Protein 1MVH (pdb70)

CATH classification: 2.170.270.10

Sequence (269 aa):
KLDSYTHLSFYEKRELFRKKLREIEGPEVTLVNEVDDEPCPSLDFQFISQYRLTQGVIPPDPNFQSGCNCSSLGGCDLNNPSRCECLDDLDEPTHFAYDAQGRVRADTGAVIYECNSFCSCSMECPNRVVQRGRTLPLEIFKTKEKGWGVRSLRFAPAGTFITCYLGEVITSAEAAKRDKNYDDDGITYLFDLDMFDDASEYTVDAQNYGDVSRFFNHSCSPNIAIYSAVRNHGFRTIYDLAFFAIKDIQPLEELTFDYAGAKDFSPVQ

InterPro domains:
  IPR000953 Chromo/chromo shadow domain [PS50013] (8-69)
  IPR000953 Chromo/chromo shadow domain [SM00298] (7-62)
  IPR001214 SET domain [PF00856] (339-451)
  IPR001214 SET domain [PS50280] (328-452)
  IPR001214 SET domain [SM00317] (328-458)
  IPR003616 Post-SET domain [PS50868] (473-489)
  IPR003616 Post-SET domain [SM00508] (473-489)
  IPR007728 Pre-SET domain [PF05033] (216-320)
  IPR007728 Pre-SET domain [PS50867] (258-325)
  IPR007728 Pre-SET domain [SM00468] (209-312)
  IPR011381 Histone-lysine N-methyltransferase SUV39H1/2-like [PIRSF009343] (4-489)
  IPR016197 Chromo-like domain superfamily [SSF54160] (3-63)
  IPR023779 Chromo domain, conserved site [PS00598] (27-47)
  IPR023780 Chromo domain [PF00385] (8-60)
  IPR046341 SET domain superfamily [G3DSA:2.170.270.10] (192-461)
  IPR046341 SET domain superfamily [SSF82199] (198-453)
  IPR050973 Histone-lysine N-methyltransferase, H3 Lys-9 specific [PTHR46223] (4-489)

Secondary structure (DSSP, 8-state):
---HHHHHHHHHHHHHHHHHHHTSSSS-EEEE-SS-----S---SEE-SS-EE-TT--PPPGGG--------SSSS-TT-TTT-SSSTT--SS---SB-TTSSB-TT--SEEE---TTS-S-TT-TT-TGGG---S-EEEEE-SSSSEEEEESS-B-TT-EEEE---EEEEHHHHHHHHTT--S-S---EEEE-SS-SSS-EEEE-SSEE-GGGGPEE-SS-SEEEEEEES-TT-TTS-EEEEEESS-B-TTPBPEE---TTSSSS---

Organism: Schizosaccharomyces pombe (strain 972 / ATCC 24843) (NCBI:txid284812)

Solvent-accessible surface area: 14382 Å² total; per-residue (Å²): 262,85,88,98,169,37,110,100,45,63,134,100,80,55,66,103,0,75,102,28,7,163,116,29,160,51,37,119,8,36,3,38,20,138,62,57,92,65,11,3,11,71,46,125,6,99,39,39,95,144,35,112,79,31,174,65,12,132,66,22,67,74,106,128,40,50,14,0,106,23,22,87,169,39,6,2,61,35,127,31,32,108,137,4,74,0,18,111,49,106,112,121,108,47,37,0,8,0,43,83,115,21,96,11,63,112,81,14,36,13,39,0,33,2,0,3,103,102,15,66,14,63,93,117,0,41,1,13,14,10,54,101,25,28,85,11,16,0,13,0,22,29,15,181,176,116,36,24,0,0,30,0,55,140,94,0,36,43,7,23,12,0,3,18,9,18,0,11,0,0,28,47,68,51,10,44,128,45,77,164,101,46,119,153,57,83,92,65,42,54,18,76,4,64,35,54,84,106,72,30,30,15,1,0,1,0,58,64,57,0,16,0,1,18,13,13,13,113,24,119,74,16,7,1,14,7,23,2,1,4,107,14,8,57,95,73,26,24,7,18,2,0,0,0,1,77,97,70,0,91,67,108,55,52,0,15,25,49,87,39,11,48,183,67,46,98,49,167,198

B-factor: mean 53.59, std 25.97, range [13.14, 101.61]

GO terms:
  GO:0016279 protein-lysine N-methyltransferase activity (F, EXP)
  GO:0005634 nucleus (C, EXP)
  GO:0005694 chromosome (C, EXP)
  GO:0140720 subtelomeric heterochromatin (C, IDA)
  GO:0031934 mating-type region heterochromatin (C, IDA)
  GO:0016279 protein-lysine N-methyltransferase activity (F, IDA)
  GO:0005721 pericentric heterochromatin (C, IDA)
  GO:0003690 double-stranded DNA binding (F, IDA)
  GO:0003697 single-stranded DNA binding (F, IDA)
  GO:0003727 single-stranded RNA binding (F, IDA)
  GO:0043494 CLRC complex (C, IDA)
  GO:0046974 histone H3K9 methyltransferase activity (F, IDA)
  GO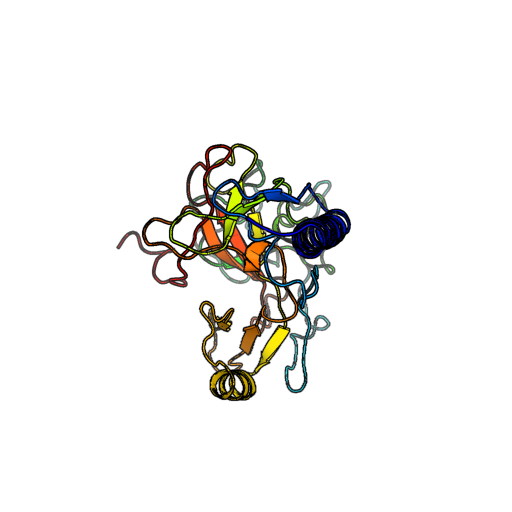:0062072 histone H3K9me2/3 reader activity (F, EXP)
  GO:0043130 ubiquitin binding (F, EXP)
  GO:0140727 siRNA-mediated pericentric heterochromatin formation (P, EXP)
  GO:0140006 histone H3 reader activity (F, EXP)
  GO:0046974 histone H3K9 methyltransferase activity (F, EXP)
  GO:0005634 nucleus (C, HDA)
  GO:0030466 silent mating-type cassette heterochromatin formation (P, IMP)
  GO:0031508 pericentric heterochromatin formation (P, IMP)

Foldseek 3Di:
DDDPVRLVVLVVVLVVVLVLQVPDPAAGEAEEEPADSRSHDDPQAHEDQAAAEDDPADDDDCVPADAFACADDAANDFVCLPRGPLNVLDDDVGTAQDDPVLFGDLVHALEHRAGDPRYDHDCRHSRNSQVVFAHWHKYWYQDHPDGIFIATQAKAAARAWHHWWHAYKDALVVVVVVVVVDDPDPDFQKAWLPLDPCPRRIIGGRPHYTHPCSRHAADDDFQWEWRFYAHRSPDSSDTIGIITGRHIGHRRRTGHHDYPHSNVTPDPD

Nearest PDB structures (foldseek):
  1mvx-assembly1_A  TM=1.003E+00  e=1.889E-59  Schizosaccharomyces pombe
  6bp4-assembly1_B  TM=9.592E-01  e=5.828E-48  Schizosaccharomyces pombe 972h-
  6z2a-assembly2_B  TM=9.501E-01  e=4.921E-47  Schizosaccharomyces pombe 972h-
  6z2a-assembly1_A  TM=9.320E-01  e=7.094E-47  Schizosaccharomyces pombe 972h-
  3bo5-assembly1_A  TM=8.641E-01  e=2.729E-19  Homo sapiens

Radius of gyration: 19.72 Å; Cα contacts (8 Å, |Δi|>4): 537; chains: 1; bounding box: 42×54×49 Å

Structure (mmCIF, N/CA/C/O backbone):
data_1MVH
#
_entry.id   1MVH
#
_cell.length_a   75.070
_cell.length_b   75.070
_cell.length_c   190.590
_cell.angle_alpha   90.00
_cell.angle_beta   90.00
_cell.angle_gamma   120.00
#
_symmetry.space_group_name_H-M   'P 61 2 2'
#
loop_
_entity.id
_entity.type
_entity.pdbx_description
1 polymer 'Cryptic loci regulator 4'
2 non-polymer 'SULFATE ION'
3 non-polymer 'ZINC ION'
4 non-polymer 'NICKEL (II) ION'
5 water water
#
loop_
_atom_site.group_PDB
_atom_site.id
_atom_site.type_symbol
_atom_site.label_atom_id
_atom_site.label_alt_id
_atom_site.label_comp_id
_atom_site.label_asym_id
_atom_site.label_entity_id
_atom_site.label_seq_id
_atom_site.pdbx_PDB_ins_code
_atom_site.Cartn_x
_atom_site.Cartn_y
_atom_site.Cartn_z
_atom_site.occupancy
_atom_site.B_iso_or_equiv
_atom_site.auth_seq_id
_atom_site.auth_comp_id
_atom_site.auth_asym_id
_atom_site.auth_atom_id
_atom_site.pdbx_PDB_model_num
ATOM 1 N N . LYS A 1 2 ? 54.382 67.964 -12.039 1.00 65.17 193 LYS A N 1
ATOM 2 C CA . LYS A 1 2 ? 54.586 68.058 -13.516 1.00 66.55 193 LYS A CA 1
ATOM 3 C C . LYS A 1 2 ? 53.264 67.832 -14.237 1.00 64.41 193 LYS A C 1
ATOM 4 O O . LYS A 1 2 ? 53.216 67.754 -15.466 1.00 64.16 193 LYS A O 1
ATOM 10 N N . LEU A 1 3 ? 52.195 67.721 -13.454 1.00 60.42 194 LEU A N 1
ATOM 11 C CA . LEU A 1 3 ? 50.855 67.516 -13.990 1.00 52.96 194 LEU A CA 1
ATOM 12 C C . LEU A 1 3 ? 50.332 68.871 -14.432 1.00 49.23 194 LEU A C 1
ATOM 13 O O . LEU A 1 3 ? 50.543 69.869 -13.743 1.00 51.41 194 LEU A O 1
ATOM 18 N N . ASP A 1 4 ? 49.662 68.912 -15.580 1.00 44.36 195 ASP A N 1
ATOM 19 C CA . ASP A 1 4 ? 49.120 70.166 -16.073 1.00 38.59 195 ASP A CA 1
ATOM 20 C C . ASP A 1 4 ? 47.792 70.434 -15.373 1.00 38.11 195 ASP A C 1
ATOM 21 O O . ASP A 1 4 ? 47.234 69.543 -14.735 1.00 34.48 195 ASP A O 1
ATOM 26 N N . SER A 1 5 ? 47.285 71.657 -15.494 1.00 32.87 196 SER A N 1
ATOM 27 C CA . SER A 1 5 ? 46.045 72.028 -14.833 1.00 31.11 196 SER A CA 1
ATOM 28 C C . SER A 1 5 ? 44.893 71.037 -14.990 1.00 27.17 196 SER A C 1
ATOM 29 O O . SER A 1 5 ? 44.244 70.696 -14.013 1.00 27.51 196 SER A O 1
ATOM 32 N N . TYR A 1 6 ? 44.643 70.578 -16.209 1.00 25.07 197 TYR A N 1
ATOM 33 C CA . TYR A 1 6 ? 43.551 69.644 -16.467 1.00 25.38 197 TYR A CA 1
ATOM 34 C C . TYR A 1 6 ? 43.707 68.319 -15.706 1.00 27.03 197 TYR A C 1
ATOM 35 O O . TYR A 1 6 ? 42.781 67.836 -15.068 1.00 21.80 197 TYR A O 1
ATOM 44 N N . THR A 1 7 ? 44.894 67.736 -15.784 1.00 31.05 198 THR A N 1
ATOM 45 C CA . THR A 1 7 ? 45.169 66.479 -15.121 1.00 32.66 198 THR A CA 1
ATOM 46 C C . THR A 1 7 ? 45.068 66.636 -13.609 1.00 29.68 198 THR A C 1
ATOM 47 O O . THR A 1 7 ? 44.458 65.814 -12.931 1.00 34.65 198 THR A O 1
ATOM 51 N N . HIS A 1 8 ? 45.642 67.710 -13.087 1.00 28.87 199 HIS A N 1
ATOM 52 C CA . HIS A 1 8 ? 45.599 67.964 -11.655 1.00 25.33 199 HIS A CA 1
ATOM 53 C C . HIS A 1 8 ? 44.164 68.033 -11.160 1.00 24.84 199 HIS A C 1
ATOM 54 O O . HIS A 1 8 ? 43.831 67.481 -10.114 1.00 22.86 199 HIS A O 1
ATOM 61 N N . LEU A 1 9 ? 43.312 68.717 -11.912 1.00 22.14 200 LEU A N 1
ATOM 62 C CA . LEU A 1 9 ? 41.921 68.848 -11.525 1.00 23.44 200 LEU A CA 1
ATOM 63 C C . LEU A 1 9 ? 41.186 67.509 -11.684 1.00 21.89 200 LEU A C 1
ATOM 64 O O . LEU A 1 9 ? 40.368 67.129 -10.849 1.00 28.41 200 LEU A O 1
ATOM 69 N N . SER A 1 10 ? 41.504 66.784 -12.746 1.00 26.17 201 SER A N 1
ATOM 70 C CA . SER A 1 10 ? 40.905 65.479 -13.002 1.00 25.38 201 SER A CA 1
ATOM 71 C C . SER A 1 10 ? 41.221 64.504 -11.855 1.00 26.67 201 SER A C 1
ATOM 72 O O . SER A 1 10 ? 40.349 63.774 -11.390 1.00 24.59 201 SER A O 1
ATOM 75 N N . PHE A 1 11 ? 42.471 64.487 -11.405 1.00 23.20 202 PHE A N 1
ATOM 76 C CA . PHE A 1 11 ? 42.863 63.602 -10.313 1.00 22.18 202 PHE A CA 1
ATOM 77 C C . PHE A 1 11 ? 42.142 64.021 -9.047 1.00 25.55 202 PHE A C 1
ATOM 78 O O . PHE A 1 11 ? 41.691 63.189 -8.257 1.00 23.47 202 PHE A O 1
ATOM 86 N N . TYR A 1 12 ? 42.027 65.328 -8.858 1.00 22.24 203 TYR A N 1
ATOM 87 C CA . TYR A 1 12 ? 41.364 65.843 -7.679 1.00 23.9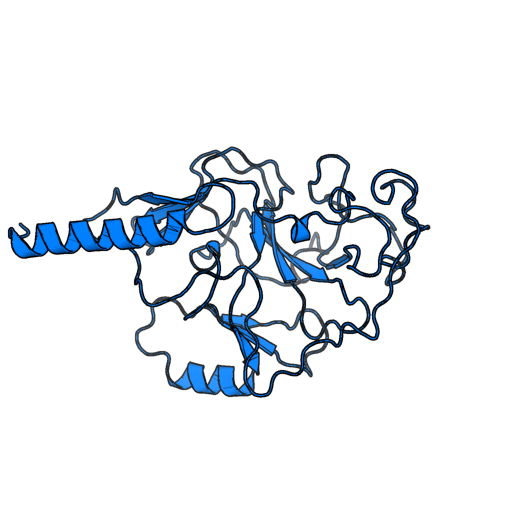7 203 TYR A CA 1
ATOM 88 C C . TYR A 1 12 ? 39.918 65.359 -7.622 1.00 22.17 203 TYR A C 1
ATOM 89 O O . TYR A 1 12 ? 39.465 64.850 -6.599 1.00 24.27 203 TYR A O 1
ATOM 98 N N . GLU A 1 13 ? 39.197 65.524 -8.725 1.00 21.50 204 GLU A N 1
ATOM 99 C CA . GLU A 1 13 ? 37.801 65.124 -8.779 1.00 24.17 204 GLU A CA 1
ATOM 100 C C . GLU A 1 13 ? 37.631 63.613 -8.643 1.00 20.37 204 GLU A C 1
ATOM 101 O O . GLU A 1 13 ? 36.647 63.143 -8.084 1.00 21.68 204 GLU A O 1
ATOM 107 N N . LYS A 1 14 ? 38.599 62.854 -9.137 1.00 19.36 205 LYS A N 1
ATOM 108 C CA . LYS A 1 14 ? 38.498 61.414 -9.052 1.00 22.84 205 LYS A CA 1
ATOM 109 C C . LYS A 1 14 ? 38.645 60.958 -7.607 1.00 24.86 205 LYS A C 1
ATOM 110 O O . LYS A 1 14 ? 37.901 60.091 -7.144 1.00 21.94 205 LYS A O 1
ATOM 116 N N . ARG A 1 15 ? 39.604 61.542 -6.893 1.00 18.26 206 ARG A N 1
ATOM 117 C CA . ARG A 1 15 ? 39.812 61.163 -5.512 1.00 21.19 206 ARG A CA 1
ATOM 118 C C . ARG A 1 15 ? 38.616 61.592 -4.658 1.00 22.13 206 ARG A C 1
ATOM 119 O O . ARG A 1 15 ? 38.295 60.955 -3.660 1.00 25.31 206 ARG A O 1
ATOM 127 N N . GLU A 1 16 ? 37.947 62.667 -5.047 1.00 23.56 207 GLU A N 1
ATOM 128 C CA . GLU A 1 16 ? 36.794 63.098 -4.283 1.00 25.60 207 GLU A CA 1
ATOM 129 C C . GLU A 1 16 ? 35.586 62.210 -4.555 1.00 27.74 207 GLU A C 1
ATOM 130 O O . GLU A 1 16 ? 34.747 62.024 -3.676 1.00 30.99 207 GLU A O 1
ATOM 136 N N . LEU A 1 17 ? 35.486 61.665 -5.767 1.00 24.27 208 LEU A N 1
ATOM 137 C CA . LEU A 1 17 ? 34.370 60.784 -6.073 1.00 22.67 208 LEU A CA 1
ATOM 138 C C . LEU A 1 17 ? 34.512 59.511 -5.245 1.00 23.92 208 LEU A C 1
ATOM 139 O O . LEU A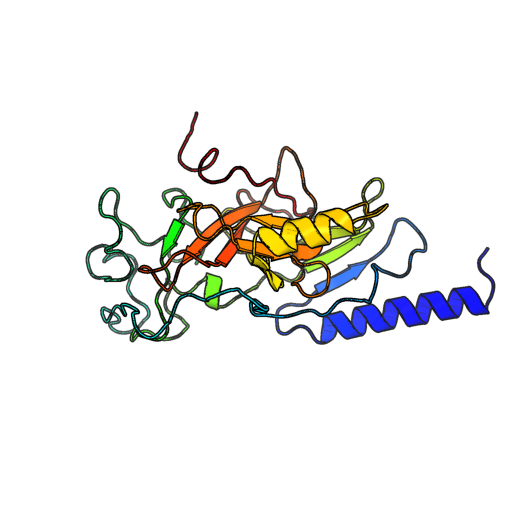 1 17 ? 33.524 58.945 -4.767 1.00 23.02 208 LEU A O 1
ATOM 144 N N . PHE A 1 18 ? 35.755 59.074 -5.075 1.00 17.51 209 PHE A N 1
ATOM 145 C CA . PHE A 1 18 ? 36.037 57.869 -4.322 1.00 20.63 209 PHE A CA 1
ATOM 146 C C . PHE A 1 18 ? 35.721 58.076 -2.845 1.00 20.06 209 PHE A C 1
ATOM 147 O O . PHE A 1 18 ? 35.159 57.194 -2.197 1.00 24.95 209 PHE A O 1
ATOM 155 N N . ARG A 1 19 ? 36.071 59.234 -2.306 1.00 24.35 210 ARG A N 1
ATOM 156 C CA . ARG A 1 19 ? 35.768 59.511 -0.907 1.00 21.70 210 ARG A CA 1
ATOM 157 C C . ARG A 1 19 ? 34.261 59.632 -0.701 1.00 27.18 210 ARG A C 1
ATOM 158 O O . ARG A 1 19 ? 33.757 59.368 0.390 1.00 26.05 210 ARG A O 1
ATOM 166 N N . LYS A 1 20 ? 33.542 60.041 -1.745 1.00 26.75 211 LYS A N 1
ATOM 167 C CA . LYS A 1 20 ? 32.091 60.144 -1.661 1.00 28.04 211 LYS A CA 1
ATOM 168 C C . LYS A 1 20 ? 31.550 58.712 -1.573 1.00 29.25 211 LYS A C 1
ATOM 169 O O . LYS A 1 20 ? 30.640 58.416 -0.805 1.00 32.92 211 LYS A O 1
ATOM 175 N N . LYS A 1 21 ? 32.131 57.833 -2.379 1.00 22.83 212 LYS A N 1
ATOM 176 C CA . LYS A 1 21 ? 31.760 56.432 -2.427 1.00 22.54 212 LYS A CA 1
ATOM 177 C C . LYS A 1 21 ? 31.973 55.801 -1.043 1.00 22.51 212 LYS A C 1
ATOM 178 O O . LYS A 1 21 ? 31.201 54.941 -0.612 1.00 24.36 212 LYS A O 1
ATOM 184 N N . LEU A 1 22 ? 33.003 56.257 -0.336 1.00 23.04 213 LEU A N 1
ATOM 185 C CA . LEU A 1 22 ? 33.310 55.739 0.991 1.00 25.86 213 LEU A CA 1
ATOM 186 C C . LEU A 1 22 ? 32.391 56.296 2.061 1.00 29.88 213 LEU A C 1
ATOM 187 O O . LEU A 1 22 ? 32.045 55.592 3.013 1.00 34.92 213 LEU A O 1
ATOM 192 N N . ARG A 1 23 ? 32.009 57.562 1.922 1.00 27.10 214 ARG A N 1
ATOM 193 C CA . ARG A 1 23 ? 31.112 58.187 2.892 1.00 31.84 214 ARG A CA 1
ATOM 194 C C . ARG A 1 23 ? 29.735 57.527 2.874 1.00 32.39 214 ARG A C 1
ATOM 195 O O . ARG A 1 23 ? 28.992 57.604 3.849 1.00 34.32 214 ARG A O 1
ATOM 203 N N . GLU A 1 24 ? 29.407 56.880 1.758 1.00 34.66 215 GLU A N 1
ATOM 204 C CA . GLU A 1 24 ? 28.112 56.222 1.591 1.00 43.71 215 GLU A CA 1
ATOM 205 C C . GLU A 1 24 ? 28.067 54.816 2.193 1.00 42.50 215 GLU A C 1
ATOM 206 O O . GLU A 1 24 ? 27.016 54.176 2.210 1.00 48.29 215 GLU A O 1
ATOM 212 N N . ILE A 1 25 ? 29.204 54.329 2.676 1.00 41.10 216 ILE A N 1
ATOM 213 C CA . ILE A 1 25 ? 29.243 53.009 3.284 1.00 37.58 216 ILE A CA 1
ATOM 214 C C . ILE A 1 25 ? 28.630 53.110 4.670 1.00 41.61 216 ILE A C 1
ATOM 215 O O . ILE A 1 25 ? 29.007 53.974 5.459 1.00 44.48 216 ILE A O 1
ATOM 220 N N . GLU A 1 26 ? 27.682 52.229 4.964 1.00 45.03 217 GLU A N 1
ATOM 221 C CA . GLU A 1 26 ? 27.021 52.224 6.265 1.00 50.89 217 GLU A CA 1
ATOM 222 C C . GLU A 1 26 ? 27.933 51.602 7.315 1.00 50.93 217 GLU A C 1
ATOM 223 O O . GLU A 1 26 ? 28.195 50.404 7.276 1.00 55.94 217 GLU A O 1
ATOM 229 N N . GLY A 1 27 ? 28.423 52.409 8.248 1.00 47.82 218 GLY A N 1
ATOM 230 C CA . GLY A 1 27 ? 29.284 51.865 9.282 1.00 45.80 218 GLY A CA 1
ATOM 231 C C . GLY A 1 27 ? 30.389 52.810 9.698 1.00 44.88 218 GLY A C 1
ATOM 232 O O . GLY A 1 27 ? 30.394 53.971 9.289 1.00 43.39 218 GLY A O 1
ATOM 233 N N . PRO A 1 28 ? 31.344 52.344 10.520 1.00 40.29 219 PRO A N 1
ATOM 234 C CA . PRO A 1 28 ? 32.432 53.225 10.944 1.00 36.20 219 PRO A CA 1
ATOM 235 C C . PRO A 1 28 ? 33.049 53.852 9.711 1.00 33.58 219 PRO A C 1
ATOM 236 O O . PRO A 1 28 ? 32.850 53.372 8.595 1.00 31.66 219 PRO A O 1
ATOM 240 N N . GLU A 1 29 ? 33.805 54.919 9.912 1.00 31.12 220 GLU A N 1
ATOM 241 C CA . GLU A 1 29 ? 34.420 55.602 8.796 1.00 31.61 220 GLU A CA 1
ATOM 242 C C . GLU A 1 29 ? 35.492 54.790 8.100 1.00 32.01 220 GLU A C 1
ATOM 243 O O . GLU A 1 29 ? 36.169 53.966 8.714 1.00 37.97 220 GLU A O 1
ATOM 249 N N . VAL A 1 30 ? 35.609 55.020 6.797 1.00 33.15 221 VAL A N 1
ATOM 250 C CA . VAL A 1 30 ? 36.625 54.399 5.965 1.00 27.69 221 VAL A CA 1
ATOM 251 C C . VAL A 1 30 ? 37.224 55.600 5.225 1.00 31.17 221 VAL A C 1
ATOM 252 O O . VAL A 1 30 ? 36.520 56.323 4.512 1.00 29.27 221 VAL A O 1
ATOM 256 N N . THR A 1 31 ? 38.517 55.829 5.420 1.00 25.81 222 THR A N 1
ATOM 257 C CA . THR A 1 31 ? 39.196 56.956 4.796 1.00 25.22 222 THR A CA 1
ATOM 258 C C . THR A 1 31 ? 40.093 56.537 3.634 1.00 23.27 222 THR A C 1
ATOM 259 O O . THR A 1 31 ? 40.345 55.358 3.433 1.00 26.07 222 THR A O 1
ATOM 263 N N . LEU A 1 32 ? 40.577 57.515 2.874 1.00 26.54 223 LEU A N 1
ATOM 264 C CA . LEU A 1 32 ? 41.441 57.240 1.734 1.00 26.80 223 LEU A CA 1
ATOM 265 C C . LEU A 1 32 ? 42.657 58.144 1.750 1.00 21.38 223 LEU A C 1
ATOM 266 O O . LEU A 1 32 ? 42.536 59.369 1.722 1.00 26.43 223 LEU A O 1
ATOM 271 N N . VAL A 1 33 ? 43.834 57.537 1.752 1.00 24.43 224 VAL A N 1
ATOM 272 C CA . VAL A 1 33 ? 45.070 58.300 1.824 1.00 24.24 224 VAL A CA 1
ATOM 273 C C . VAL A 1 33 ? 46.129 57.838 0.842 1.00 25.75 224 VAL A C 1
ATOM 274 O O . VAL A 1 33 ? 46.180 56.663 0.477 1.00 26.71 224 VAL A O 1
ATOM 278 N N . ASN A 1 34 ? 46.963 58.772 0.390 1.00 25.45 225 ASN A N 1
ATOM 279 C CA . ASN A 1 34 ? 48.055 58.433 -0.512 1.00 25.07 225 ASN A CA 1
ATOM 280 C C . ASN A 1 34 ? 49.256 59.342 -0.280 1.00 29.68 225 ASN A C 1
ATOM 281 O O . ASN A 1 34 ? 49.320 60.454 -0.797 1.00 28.76 225 ASN A O 1
ATOM 286 N N . GLU A 1 35 ? 50.213 58.847 0.494 1.00 35.36 226 GLU A N 1
ATOM 287 C CA . GLU A 1 35 ? 51.413 59.600 0.835 1.00 36.17 226 GLU A CA 1
ATOM 288 C C . GLU A 1 35 ? 52.596 59.138 0.003 1.00 37.70 226 GLU A C 1
ATOM 289 O O . GLU A 1 35 ? 53.720 59.589 0.197 1.00 42.13 226 GLU A O 1
ATOM 295 N N . VAL A 1 36 ? 52.334 58.240 -0.935 1.00 39.96 227 VAL A N 1
ATOM 296 C CA . VAL A 1 36 ? 53.380 57.700 -1.784 1.00 35.34 227 VAL A CA 1
ATOM 297 C C . VAL A 1 36 ? 53.490 58.367 -3.155 1.00 36.77 227 VAL A C 1
ATOM 298 O O . VAL A 1 36 ? 54.566 58.809 -3.551 1.00 32.93 227 VAL A O 1
ATOM 302 N N . ASP A 1 37 ? 52.388 58.447 -3.888 1.00 37.58 228 ASP A N 1
ATOM 303 C CA . ASP A 1 37 ? 52.438 59.067 -5.203 1.00 38.59 228 ASP A CA 1
ATOM 304 C C . ASP A 1 37 ? 51.231 59.939 -5.476 1.00 37.60 228 ASP A C 1
ATOM 305 O O . ASP A 1 37 ? 50.506 60.326 -4.563 1.00 36.13 228 ASP A O 1
ATOM 310 N N . ASP A 1 38 ? 51.016 60.237 -6.748 1.00 33.57 229 ASP A N 1
ATOM 311 C CA . ASP A 1 38 ? 49.907 61.078 -7.155 1.00 38.94 229 ASP A CA 1
ATOM 312 C C . ASP A 1 38 ? 48.663 60.320 -7.614 1.00 35.17 229 ASP A C 1
ATOM 313 O O . ASP A 1 38 ? 47.691 60.936 -8.036 1.00 38.84 229 ASP A O 1
ATOM 318 N N . GLU A 1 39 ? 48.681 58.995 -7.531 1.00 31.63 230 GLU A N 1
ATOM 319 C CA . GLU A 1 39 ? 47.524 58.219 -7.954 1.00 29.51 230 GLU A CA 1
ATOM 320 C C . GLU A 1 39 ? 46.326 58.664 -7.121 1.00 28.99 230 GLU A C 1
ATOM 321 O O . GLU A 1 39 ? 46.330 58.578 -5.891 1.00 23.50 230 GLU A O 1
ATOM 327 N N . PRO A 1 40 ? 45.274 59.140 -7.790 1.00 26.70 231 PRO A N 1
ATOM 328 C CA . PRO A 1 40 ? 44.080 59.605 -7.089 1.00 25.32 231 PRO A CA 1
ATOM 329 C C . PRO A 1 40 ? 43.506 58.576 -6.140 1.00 28.77 231 PRO A C 1
ATOM 330 O O . PRO A 1 40 ? 43.340 58.838 -4.945 1.00 25.83 231 PRO A O 1
ATOM 334 N N . CYS A 1 41 ? 43.222 57.394 -6.677 1.00 25.88 232 CYS A N 1
ATOM 335 C CA . CYS A 1 41 ? 42.595 56.346 -5.887 1.00 29.97 232 CYS A CA 1
ATOM 336 C C . CYS A 1 41 ? 42.549 55.036 -6.652 1.00 28.94 232 CYS A C 1
ATOM 337 O O . CYS A 1 41 ? 43.036 54.942 -7.780 1.00 31.72 232 CYS A O 1
ATOM 340 N N . PRO A 1 42 ? 41.973 53.995 -6.034 1.00 27.90 233 PRO A N 1
ATOM 341 C CA . PRO A 1 42 ? 41.885 52.715 -6.742 1.00 29.06 233 PRO A CA 1
ATOM 342 C C . PRO A 1 42 ? 40.761 52.909 -7.757 1.00 28.30 233 PRO A C 1
ATOM 343 O O . PRO A 1 42 ? 40.042 53.902 -7.697 1.00 29.64 233 PRO A O 1
ATOM 347 N N . SER A 1 43 ? 40.612 51.973 -8.682 1.00 28.83 234 SER A N 1
ATOM 348 C CA . SER A 1 43 ? 39.568 52.058 -9.694 1.00 31.02 234 SER A CA 1
ATOM 349 C C . SER A 1 43 ? 38.179 52.236 -9.079 1.00 28.41 234 SER A C 1
ATOM 350 O O . SER A 1 43 ? 37.864 51.638 -8.056 1.00 31.84 234 SER A O 1
ATOM 353 N N . LEU A 1 44 ? 37.354 53.067 -9.709 1.00 33.40 235 LEU A N 1
ATOM 354 C CA . LEU A 1 44 ? 35.997 53.341 -9.231 1.00 33.17 235 LEU A CA 1
ATOM 355 C C . LEU A 1 44 ? 34.961 52.388 -9.819 1.00 32.41 235 LEU A C 1
ATOM 356 O O . LEU A 1 44 ? 33.784 52.465 -9.472 1.00 26.50 235 LEU A O 1
ATOM 361 N N . ASP A 1 45 ? 35.399 51.493 -10.702 1.00 30.50 236 ASP A N 1
ATOM 362 C CA . ASP A 1 45 ? 34.488 50.555 -11.344 1.00 31.24 236 ASP A CA 1
ATOM 363 C C . ASP A 1 45 ? 34.108 49.347 -10.488 1.00 34.58 236 ASP A C 1
ATOM 364 O O . ASP A 1 45 ? 34.377 48.200 -10.849 1.00 36.82 236 ASP A O 1
ATOM 369 N N . PHE A 1 46 ? 33.463 49.610 -9.358 1.00 30.07 237 PHE A N 1
ATOM 370 C CA . PHE A 1 46 ? 33.031 48.543 -8.472 1.00 29.98 237 PHE A CA 1
ATOM 371 C C . PHE A 1 46 ? 32.027 49.169 -7.520 1.00 31.83 237 PHE A C 1
ATOM 372 O O . PHE A 1 46 ? 31.963 50.388 -7.398 1.00 29.63 237 PHE A O 1
ATOM 380 N N . GLN A 1 47 ? 31.238 48.341 -6.853 1.00 28.52 238 GLN A N 1
ATOM 381 C CA . GLN A 1 47 ? 30.244 48.846 -5.921 1.00 26.47 238 GLN A CA 1
ATOM 382 C C . GLN A 1 47 ? 30.428 48.200 -4.558 1.00 27.08 238 GLN A C 1
ATOM 383 O O . GLN A 1 47 ? 30.683 46.995 -4.463 1.00 21.34 2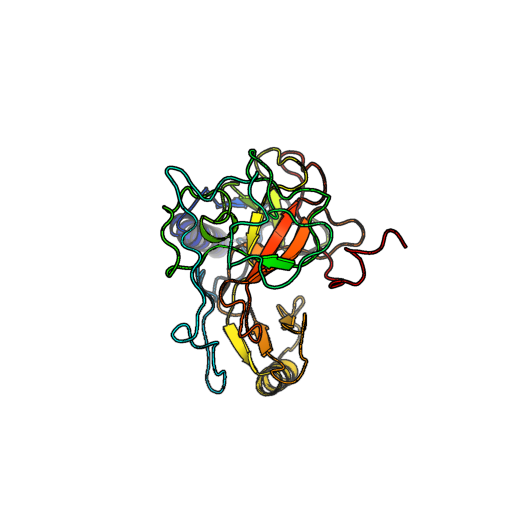38 GLN A O 1
ATOM 389 N N . PHE A 1 48 ? 30.323 49.003 -3.506 1.00 25.32 239 PHE A N 1
ATOM 390 C CA . PHE A 1 48 ? 30.435 48.477 -2.154 1.00 30.33 239 PHE A CA 1
ATOM 391 C C . PHE A 1 48 ? 29.081 47.841 -1.860 1.00 33.98 239 PHE A C 1
ATOM 392 O O . PHE A 1 48 ? 28.041 48.365 -2.264 1.00 39.64 239 PHE A O 1
ATOM 400 N N . ILE A 1 49 ? 29.090 46.706 -1.176 1.00 32.60 240 ILE A N 1
ATOM 401 C CA . ILE A 1 49 ? 27.847 46.030 -0.828 1.00 30.02 240 ILE A CA 1
ATOM 402 C C . ILE A 1 49 ? 27.975 45.590 0.613 1.00 32.44 240 ILE A C 1
ATOM 403 O O . ILE A 1 49 ? 29.061 45.656 1.186 1.00 31.86 240 ILE A O 1
ATOM 408 N N . SER A 1 50 ? 26.873 45.141 1.203 1.00 31.58 241 SER A N 1
ATOM 409 C CA . SER A 1 50 ? 26.914 44.681 2.585 1.00 33.65 241 SER A CA 1
ATOM 410 C C . SER A 1 50 ? 26.353 43.265 2.693 1.00 27.09 241 SER A C 1
ATOM 411 O O . SER A 1 50 ? 26.177 42.743 3.783 1.00 31.85 241 SER A O 1
ATOM 414 N N . GLN A 1 51 ? 26.093 42.647 1.548 1.00 32.38 242 GLN A N 1
ATOM 415 C CA . GLN A 1 51 ? 25.551 41.292 1.500 1.00 37.79 242 GLN A CA 1
ATOM 416 C C . GLN A 1 51 ? 26.054 40.600 0.247 1.00 37.83 242 GLN A C 1
ATOM 417 O O . GLN A 1 51 ? 26.294 41.254 -0.770 1.00 38.51 242 GLN A O 1
ATOM 423 N N . TYR A 1 52 ? 26.213 39.283 0.311 1.00 30.20 243 TYR A N 1
ATOM 424 C CA . TYR A 1 52 ? 26.674 38.544 -0.854 1.00 30.74 243 TYR A CA 1
ATOM 425 C C . TYR A 1 52 ? 25.728 38.812 -2.004 1.00 32.67 243 TYR A C 1
ATOM 426 O O . TYR A 1 52 ? 24.518 38.863 -1.812 1.00 32.49 243 TYR A O 1
ATOM 435 N N . ARG A 1 53 ? 26.278 38.986 -3.197 1.00 37.65 244 ARG A N 1
ATOM 436 C CA . ARG A 1 53 ? 25.453 39.191 -4.377 1.00 40.31 244 ARG A CA 1
ATOM 437 C C . ARG A 1 53 ? 25.441 37.852 -5.103 1.00 39.32 244 ARG A C 1
ATOM 438 O O . ARG A 1 53 ? 26.474 37.400 -5.584 1.00 38.38 244 ARG A O 1
ATOM 446 N N . LEU A 1 54 ? 24.280 37.209 -5.170 1.00 46.11 245 LEU A N 1
ATOM 447 C CA . LEU A 1 54 ? 24.186 35.911 -5.833 1.00 48.24 245 LEU A CA 1
ATOM 448 C C . LEU A 1 54 ? 23.987 36.024 -7.339 1.00 46.72 245 LEU A C 1
ATOM 449 O O . LEU A 1 54 ? 23.325 36.941 -7.824 1.00 50.81 245 LEU A O 1
ATOM 454 N N . THR A 1 55 ? 24.571 35.089 -8.076 1.00 47.67 246 THR A N 1
ATOM 455 C CA . THR A 1 55 ? 24.466 35.098 -9.528 1.00 52.29 246 THR A CA 1
ATOM 456 C C . THR A 1 55 ? 23.814 33.860 -10.149 1.00 55.18 246 THR A C 1
ATOM 457 O O . THR A 1 55 ? 23.415 32.918 -9.458 1.00 50.33 246 THR A O 1
ATOM 461 N N . GLN A 1 56 ? 23.731 33.888 -11.476 1.00 59.54 247 GLN A N 1
ATOM 462 C CA . GLN A 1 56 ? 23.139 32.819 -12.272 1.00 64.97 247 GLN A CA 1
ATOM 463 C C . GLN A 1 56 ? 23.760 31.449 -12.005 1.00 63.58 247 GLN A C 1
ATOM 464 O O . GLN A 1 56 ? 24.973 31.278 -12.113 1.00 65.87 247 GLN A O 1
ATOM 470 N N . GLY A 1 57 ? 22.922 30.477 -11.658 1.00 65.87 248 GLY A N 1
ATOM 471 C CA . GLY A 1 57 ? 23.412 29.130 -11.416 1.00 64.09 248 GLY A CA 1
ATOM 472 C C . GLY A 1 57 ? 23.694 28.767 -9.972 1.00 65.51 248 GLY A C 1
ATOM 473 O O . GLY A 1 57 ? 23.746 27.583 -9.629 1.00 67.83 248 GLY A O 1
ATOM 474 N N . VAL A 1 58 ? 23.883 29.775 -9.127 1.00 63.09 249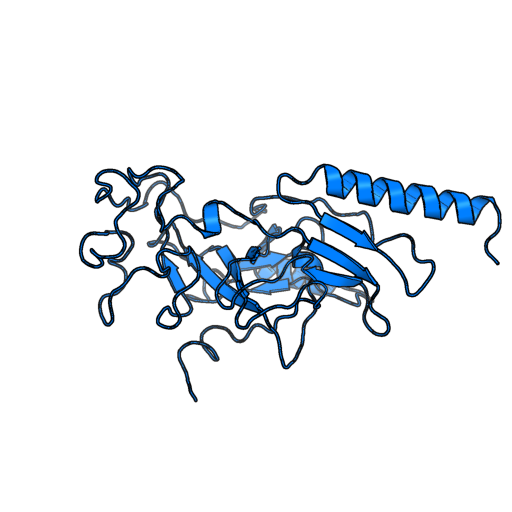 VAL A N 1
ATOM 475 C CA . VAL A 1 58 ? 24.166 29.547 -7.713 1.00 58.12 249 VAL A CA 1
ATOM 476 C C . VAL A 1 58 ? 22.883 29.318 -6.918 1.00 58.51 249 VAL A C 1
ATOM 477 O O . VAL A 1 58 ? 22.009 30.183 -6.869 1.00 58.77 249 VAL A O 1
ATOM 481 N N . ILE A 1 59 ? 22.766 28.146 -6.303 1.00 60.35 250 ILE A N 1
ATOM 482 C CA . ILE A 1 59 ? 21.594 27.837 -5.498 1.00 61.52 250 ILE A CA 1
ATOM 483 C C . ILE A 1 59 ? 21.974 28.074 -4.047 1.00 59.75 250 ILE A C 1
ATOM 484 O O . ILE A 1 59 ? 22.708 27.295 -3.444 1.00 60.81 250 ILE A O 1
ATOM 489 N N . PRO A 1 60 ? 21.488 29.180 -3.473 1.00 61.46 251 PRO A N 1
ATOM 490 C CA . PRO A 1 60 ? 21.778 29.535 -2.084 1.00 62.74 251 PRO A CA 1
ATOM 491 C C . PRO A 1 60 ? 21.126 28.629 -1.053 1.00 63.70 251 PRO A C 1
ATOM 492 O O . PRO A 1 60 ? 20.126 27.969 -1.336 1.00 66.62 251 PRO A O 1
ATOM 496 N N . PRO A 1 61 ? 21.706 28.567 0.156 1.00 64.78 252 PRO A N 1
ATOM 497 C CA . PRO A 1 61 ? 21.153 27.738 1.226 1.00 64.26 252 PRO A CA 1
ATOM 498 C C . PRO A 1 61 ? 19.772 28.277 1.565 1.00 64.42 252 PRO A C 1
ATOM 499 O O . PRO A 1 61 ? 19.629 29.443 1.933 1.00 61.23 252 PRO A O 1
ATOM 503 N N . ASP A 1 62 ? 18.760 27.432 1.425 1.00 63.26 253 ASP A N 1
ATOM 504 C CA . ASP A 1 62 ? 17.398 27.841 1.714 1.00 63.38 253 ASP A CA 1
ATOM 505 C C . ASP A 1 62 ? 17.223 28.113 3.199 1.00 61.81 253 ASP A C 1
ATOM 506 O O . ASP A 1 62 ? 17.434 27.233 4.030 1.00 62.63 253 ASP A O 1
ATOM 511 N N . PRO A 1 63 ? 16.840 29.345 3.553 1.00 63.05 254 PRO A N 1
ATOM 512 C CA . PRO A 1 63 ? 16.639 29.714 4.956 1.00 65.59 254 PRO A CA 1
ATOM 513 C C . PRO A 1 63 ? 15.465 28.985 5.603 1.00 69.09 254 PRO A C 1
ATOM 514 O O . PRO A 1 63 ? 15.426 28.823 6.820 1.00 71.07 254 PRO A O 1
ATOM 518 N N . ASN A 1 64 ? 14.511 28.548 4.787 1.00 73.07 255 ASN A N 1
ATOM 519 C CA . ASN A 1 64 ? 13.329 27.846 5.285 1.00 78.37 255 ASN A CA 1
ATOM 520 C C . ASN A 1 64 ? 13.642 26.660 6.200 1.00 78.95 255 ASN A C 1
ATOM 521 O O . ASN A 1 64 ? 12.954 26.437 7.198 1.00 78.64 255 ASN A O 1
ATOM 526 N N . PHE A 1 65 ? 14.672 25.896 5.853 1.00 78.42 256 PHE A N 1
ATOM 527 C CA . PHE A 1 65 ? 15.048 24.735 6.647 1.00 79.25 256 PHE A CA 1
ATOM 528 C C . PHE A 1 65 ? 16.112 25.109 7.665 1.00 82.34 256 PHE A C 1
ATOM 529 O O . PHE A 1 65 ? 17.130 24.429 7.784 1.00 84.83 256 PHE A O 1
ATOM 537 N N . GLN A 1 66 ? 15.878 26.189 8.402 1.00 85.37 257 GLN A N 1
ATOM 538 C CA . GLN A 1 66 ? 16.846 26.625 9.395 1.00 90.34 257 GLN A CA 1
ATOM 539 C C . GLN A 1 66 ? 16.424 26.409 10.837 1.00 93.39 257 GLN A C 1
ATOM 540 O O . GLN A 1 66 ? 15.265 26.605 11.211 1.00 93.18 257 GLN A O 1
ATOM 546 N N . SER A 1 67 ? 17.404 26.001 11.636 1.00 95.51 258 SER A N 1
ATOM 547 C CA . SER A 1 67 ? 17.233 25.743 13.056 1.00 94.84 258 SER A CA 1
ATOM 548 C C . SER A 1 67 ? 17.358 27.061 13.808 1.00 95.13 258 SER A C 1
ATOM 549 O O . SER A 1 67 ? 18.258 27.850 13.531 1.00 97.68 258 SER A O 1
ATOM 552 N N . GLY A 1 68 ? 16.460 27.303 14.755 1.00 93.75 259 GLY A N 1
ATOM 553 C CA . GLY A 1 68 ? 16.526 28.539 15.516 1.00 93.61 259 GLY A CA 1
ATOM 554 C C . GLY A 1 68 ? 16.545 28.289 17.010 1.00 93.88 259 GLY A C 1
ATOM 555 O O . GLY A 1 68 ? 15.569 27.784 17.565 1.00 94.53 259 GLY A O 1
ATOM 556 N N . CYS A 1 69 ? 17.646 28.633 17.673 1.00 101.56 260 CYS A N 1
ATOM 557 C CA . CYS A 1 69 ? 17.724 28.418 19.114 1.00 101.30 260 CYS A CA 1
ATOM 558 C C . CYS A 1 69 ? 16.753 29.344 19.838 1.00 101.61 260 CYS A C 1
ATOM 559 O O . CYS A 1 69 ? 16.599 30.510 19.471 1.00 101.32 260 CYS A O 1
ATOM 562 N N . ASN A 1 70 ? 16.095 28.830 20.871 1.00 97.54 261 ASN A N 1
ATOM 563 C CA . ASN A 1 70 ? 15.151 29.636 21.637 1.00 97.14 261 ASN A CA 1
ATOM 564 C C . ASN A 1 70 ? 15.618 29.770 23.080 1.00 96.89 261 ASN A C 1
ATOM 565 O O . ASN A 1 70 ? 14.818 30.035 23.975 1.00 96.26 261 ASN A O 1
ATOM 570 N N . CYS A 1 71 ? 16.919 29.593 23.298 1.00 101.21 262 CYS A N 1
ATOM 571 C CA . CYS A 1 71 ? 17.487 29.680 24.637 1.00 101.36 262 CYS A CA 1
ATOM 572 C C . CYS A 1 71 ? 17.873 31.122 24.944 1.00 101.22 262 CYS A C 1
ATOM 573 O O . CYS A 1 71 ? 18.867 31.378 25.625 1.00 101.04 262 CYS A O 1
ATOM 576 N N . SER A 1 72 ? 17.044 32.054 24.477 1.00 99.90 263 SER A N 1
ATOM 577 C CA . SER A 1 72 ? 17.264 33.477 24.711 1.00 99.90 263 SER A CA 1
ATOM 578 C C . SER A 1 72 ? 16.430 33.926 25.907 1.00 99.90 263 SER A C 1
ATOM 579 O O . SER A 1 72 ? 15.246 34.241 25.768 1.00 99.90 263 SER A O 1
ATOM 582 N N . SER A 1 73 ? 17.052 33.943 27.082 1.00 99.90 264 SER A N 1
ATOM 583 C CA . SER A 1 73 ? 16.370 34.356 28.302 1.00 99.90 264 SER A CA 1
ATOM 584 C C . SER A 1 73 ? 16.031 35.846 28.220 1.00 99.90 264 SER A C 1
ATOM 585 O O . SER A 1 73 ? 14.946 36.222 27.763 1.00 98.66 264 SER A O 1
ATOM 588 N N . LEU A 1 74 ? 16.963 36.687 28.666 1.00 99.90 265 LEU A N 1
ATOM 589 C CA . LEU A 1 74 ? 16.785 38.138 28.629 1.00 99.90 265 LEU A CA 1
ATOM 590 C C . LEU A 1 74 ? 17.734 38.754 27.612 1.00 99.48 265 LEU A C 1
ATOM 591 O O . LEU A 1 74 ? 17.310 39.234 26.558 1.00 97.40 265 LEU A O 1
ATOM 596 N N . GLY A 1 75 ? 19.021 38.748 27.943 1.00 99.29 266 GLY A N 1
ATOM 597 C CA . GLY A 1 75 ? 20.011 39.308 27.046 1.00 99.65 266 GLY A CA 1
ATOM 598 C C . GLY A 1 75 ? 20.117 38.477 25.785 1.00 99.89 266 GLY A C 1
ATOM 599 O O . GLY A 1 75 ? 19.130 38.273 25.077 1.00 99.73 266 GLY A O 1
ATOM 600 N N . GLY A 1 76 ? 21.318 37.991 25.502 1.00 99.18 267 GLY A N 1
ATOM 601 C CA . GLY A 1 76 ? 21.513 37.182 24.317 1.00 98.14 267 GLY A CA 1
ATOM 602 C C . GLY A 1 76 ? 21.134 35.741 24.578 1.00 96.37 267 GLY A C 1
ATOM 603 O O . GLY A 1 76 ? 19.965 35.422 24.781 1.00 96.28 267 GLY A O 1
ATOM 604 N N . CYS A 1 77 ? 22.130 34.866 24.574 1.00 95.48 268 CYS A N 1
ATOM 605 C CA . CYS A 1 77 ? 21.895 33.454 24.821 1.00 95.21 268 CYS A CA 1
ATOM 606 C C . CYS A 1 77 ? 22.755 32.969 25.986 1.00 96.29 268 CYS A C 1
ATOM 607 O O . CYS A 1 77 ? 22.823 31.772 26.257 1.00 96.65 268 CYS A O 1
ATOM 610 N N . ASP A 1 78 ? 23.403 33.908 26.674 1.00 96.61 269 ASP A N 1
ATOM 611 C CA . ASP A 1 78 ? 24.259 33.580 27.816 1.00 97.15 269 ASP A CA 1
ATOM 612 C C . ASP A 1 78 ? 25.382 32.618 27.444 1.00 96.95 269 ASP A C 1
ATOM 613 O O . ASP A 1 78 ? 25.151 31.436 27.186 1.00 95.49 269 ASP A O 1
ATOM 618 N N . LEU A 1 79 ? 26.604 33.135 27.446 1.00 95.82 270 LEU A N 1
ATOM 619 C CA . LEU A 1 79 ? 27.779 32.358 27.083 1.00 95.80 270 LEU A CA 1
ATOM 620 C C . LEU A 1 79 ? 28.189 31.272 28.080 1.00 96.38 270 LEU A C 1
ATOM 621 O O . LEU A 1 79 ? 29.221 30.625 27.898 1.00 97.19 270 LEU A O 1
ATOM 626 N N . ASN A 1 80 ? 27.390 31.064 29.125 1.00 97.84 271 ASN A N 1
ATOM 627 C CA . ASN A 1 80 ? 27.702 30.048 30.136 1.00 98.64 271 ASN A CA 1
ATOM 628 C C . ASN A 1 80 ? 26.851 28.797 29.946 1.00 99.17 271 ASN A C 1
ATOM 629 O O . ASN A 1 80 ? 26.978 27.836 30.704 1.00 99.76 271 ASN A O 1
ATOM 634 N N . ASN A 1 81 ? 25.983 28.813 28.941 1.00 99.16 272 ASN A N 1
ATOM 635 C CA . ASN A 1 81 ? 25.105 27.684 28.683 1.00 97.98 272 ASN A CA 1
ATOM 636 C C . ASN A 1 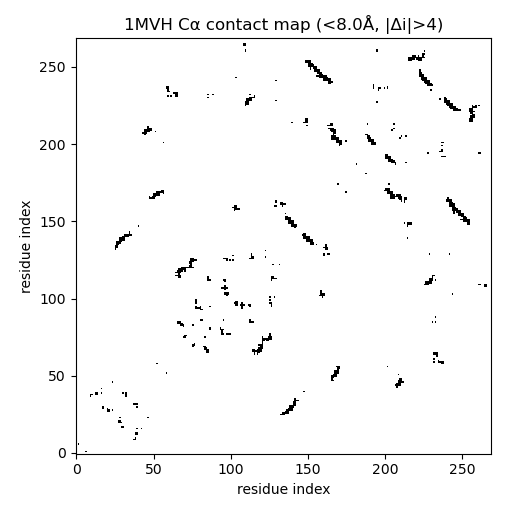81 ? 25.380 27.046 27.326 1.00 96.94 272 ASN A C 1
ATOM 637 O O . ASN A 1 81 ? 24.507 27.004 26.457 1.00 95.98 272 ASN A O 1
ATOM 642 N N . PRO A 1 82 ? 26.606 26.537 27.123 1.00 96.27 273 PRO A N 1
ATOM 643 C CA . PRO A 1 82 ? 26.962 25.902 25.851 1.00 96.73 273 PRO A CA 1
ATOM 644 C C . PRO A 1 82 ? 26.052 24.721 25.522 1.00 97.17 273 PRO A C 1
ATOM 645 O O . PRO A 1 82 ? 25.979 24.284 24.376 1.00 98.13 273 PRO A O 1
ATOM 649 N N . SER A 1 83 ? 25.354 24.218 26.535 1.00 96.50 274 SER A N 1
ATOM 650 C CA . SER A 1 83 ? 24.465 23.078 26.359 1.00 95.66 274 SER A CA 1
ATOM 651 C C . SER A 1 83 ? 22.992 23.458 26.212 1.00 95.46 274 SER A C 1
ATOM 652 O O . SER A 1 83 ? 22.112 22.610 26.357 1.00 95.55 274 SER A O 1
ATOM 655 N N . ARG A 1 84 ? 22.723 24.726 25.918 1.00 95.50 275 ARG A N 1
ATOM 656 C CA . ARG A 1 84 ? 21.347 25.193 25.747 1.00 96.50 275 ARG A CA 1
ATOM 657 C C . ARG A 1 84 ? 21.004 25.582 24.310 1.00 95.97 275 ARG A C 1
ATOM 658 O O . ARG A 1 84 ? 19.843 25.515 23.904 1.00 96.50 275 ARG A O 1
ATOM 666 N N . CYS A 1 85 ? 22.014 25.987 23.547 1.00 94.06 276 CYS A N 1
ATOM 667 C CA . CYS A 1 85 ? 21.807 26.428 22.172 1.00 90.01 276 CYS A CA 1
ATOM 668 C C . CYS A 1 85 ? 21.711 25.327 21.118 1.00 90.80 276 CYS A C 1
ATOM 669 O O . CYS A 1 85 ? 22.462 24.353 21.143 1.00 90.55 276 CYS A O 1
ATOM 672 N N . GLU A 1 86 ? 20.787 25.514 20.180 1.00 91.72 277 GLU A N 1
ATOM 673 C CA . GLU A 1 86 ? 20.553 24.564 19.098 1.00 93.82 277 GLU A CA 1
ATOM 674 C C . GLU A 1 86 ? 21.334 25.002 17.862 1.00 94.86 277 GLU A C 1
ATOM 675 O O . GLU A 1 86 ? 21.188 24.446 16.773 1.00 96.95 277 GLU A O 1
ATOM 681 N N . CYS A 1 87 ? 22.163 26.017 18.066 1.00 88.51 278 CYS A N 1
ATOM 682 C CA . CYS A 1 87 ? 23.011 26.612 17.051 1.00 83.94 278 CYS A CA 1
ATOM 683 C C . CYS A 1 87 ? 24.278 26.053 17.260 1.00 82.63 278 CYS A C 1
ATOM 684 O O . CYS A 1 87 ? 25.164 26.167 16.420 1.00 82.20 278 CYS A O 1
ATOM 687 N N . LEU A 1 88 ? 24.432 25.391 18.404 1.00 77.06 279 LEU A N 1
ATOM 688 C CA . LEU A 1 88 ? 25.694 24.762 18.777 1.00 77.63 279 LEU A CA 1
ATOM 689 C C . LEU A 1 88 ? 25.646 23.238 18.670 1.00 77.20 279 LEU A C 1
ATOM 690 O O . LEU A 1 88 ? 26.676 22.565 18.766 1.00 75.16 279 LEU A O 1
ATOM 695 N N . ASP A 1 89 ? 24.445 22.705 18.469 1.00 77.53 280 ASP A N 1
ATOM 696 C CA . ASP A 1 89 ? 24.246 21.265 18.365 1.00 80.13 280 ASP A CA 1
ATOM 697 C C . ASP A 1 89 ? 25.058 20.610 17.263 1.00 82.19 280 ASP A C 1
ATOM 698 O O . ASP A 1 89 ? 25.093 19.386 17.160 1.00 84.10 280 ASP A O 1
ATOM 703 N N . ASP A 1 90 ? 25.702 21.421 16.433 1.00 84.81 281 ASP A N 1
ATOM 704 C CA . ASP A 1 90 ? 26.505 20.893 15.338 1.00 86.34 281 ASP A CA 1
ATOM 705 C C . ASP A 1 90 ? 27.839 20.303 15.765 1.00 86.98 281 ASP A C 1
ATOM 706 O O . ASP A 1 90 ? 28.654 19.925 14.923 1.00 86.38 281 ASP A O 1
ATOM 711 N N . LEU A 1 91 ? 28.057 20.229 17.073 1.00 89.10 282 LEU A N 1
ATOM 712 C CA . LEU A 1 91 ? 29.286 19.653 17.619 1.00 92.03 282 LEU A CA 1
ATOM 713 C C . LEU A 1 91 ? 29.395 19.815 19.128 1.00 93.34 282 LEU A C 1
ATOM 714 O O . LEU A 1 91 ? 29.200 20.904 19.665 1.00 92.89 282 LEU A O 1
ATOM 719 N N . ASP A 1 92 ? 29.699 18.716 19.810 1.00 96.36 283 ASP A N 1
ATOM 720 C CA . ASP A 1 92 ? 29.840 18.746 21.260 1.00 98.72 283 ASP A CA 1
ATOM 721 C C . ASP A 1 92 ? 31.084 18.012 21.721 1.00 98.71 283 ASP A C 1
ATOM 722 O O . ASP A 1 92 ? 31.125 16.783 21.782 1.00 98.93 283 ASP A O 1
ATOM 727 N N . GLU A 1 93 ? 32.102 18.794 22.039 1.00 99.11 284 GLU A N 1
ATOM 728 C CA . GLU A 1 93 ? 33.375 18.285 22.536 1.00 98.87 284 GLU A CA 1
ATOM 729 C C . GLU A 1 93 ? 33.839 19.419 23.445 1.00 99.32 284 GLU A C 1
ATOM 730 O O . GLU A 1 93 ? 33.305 19.552 24.547 1.00 99.90 284 GLU A O 1
ATOM 736 N N . PRO A 1 94 ? 34.847 20.227 23.047 1.00 99.18 285 PRO A N 1
ATOM 737 C CA . PRO A 1 94 ? 35.034 21.222 24.106 1.00 99.57 285 PRO A CA 1
ATOM 738 C C . PRO A 1 94 ? 33.994 22.326 23.838 1.00 99.90 285 PRO A C 1
ATOM 739 O O . PRO A 1 94 ? 34.318 23.383 23.296 1.00 99.90 285 PRO A O 1
ATOM 743 N N . THR A 1 95 ? 32.742 22.043 24.206 1.00 99.10 286 THR A N 1
ATOM 744 C CA . THR A 1 95 ? 31.608 22.950 24.000 1.00 98.73 286 THR A CA 1
ATOM 745 C C . THR A 1 95 ? 31.794 24.357 24.553 1.00 97.98 286 THR A C 1
ATOM 746 O O . THR A 1 95 ? 32.343 24.542 25.642 1.00 99.90 286 THR A O 1
ATOM 750 N N . HIS A 1 96 ? 31.306 25.341 23.796 1.00 93.17 287 HIS A N 1
ATOM 751 C CA . HIS A 1 96 ? 31.391 26.749 24.178 1.00 86.48 287 HIS A CA 1
ATOM 752 C C . HIS A 1 96 ? 31.029 27.665 23.013 1.00 82.30 287 HIS A C 1
ATOM 753 O O . HIS A 1 96 ? 31.142 27.287 21.846 1.00 78.73 287 HIS A O 1
ATOM 760 N N . PHE A 1 97 ? 30.588 28.874 23.338 1.00 76.62 288 PHE A N 1
ATOM 761 C CA . PHE A 1 97 ? 30.262 29.843 22.309 1.00 71.76 288 PHE A CA 1
ATOM 762 C C . PHE A 1 97 ? 31.590 30.353 21.770 1.00 68.00 288 PHE A C 1
ATOM 763 O O . PHE A 1 97 ? 32.590 30.377 22.489 1.00 68.54 288 PHE A O 1
ATOM 771 N N . ALA A 1 98 ? 31.601 30.762 20.509 1.00 63.59 289 ALA A N 1
ATOM 772 C CA . ALA A 1 98 ? 32.817 31.254 19.873 1.00 58.99 289 ALA A CA 1
ATOM 773 C C . ALA A 1 98 ? 33.401 32.503 20.527 1.00 54.45 289 ALA A C 1
ATOM 774 O O . ALA A 1 98 ? 34.613 32.705 20.512 1.00 49.37 289 ALA A O 1
ATOM 776 N N . TYR A 1 99 ? 32.546 33.331 21.113 1.00 53.35 290 TYR A N 1
ATOM 777 C CA . TYR A 1 99 ? 33.009 34.571 21.715 1.00 58.18 290 TYR A CA 1
ATOM 778 C C . TYR A 1 99 ? 32.896 34.681 23.229 1.00 62.06 290 TYR A C 1
ATOM 779 O O . TYR A 1 99 ? 32.062 34.028 23.857 1.00 63.48 290 TYR A O 1
ATOM 788 N N . ASP A 1 100 ? 33.747 35.530 23.801 1.00 64.15 291 ASP A N 1
ATOM 789 C CA . ASP A 1 100 ? 33.741 35.785 25.232 1.00 66.78 291 ASP A CA 1
ATOM 790 C C . ASP A 1 100 ? 32.755 36.924 25.451 1.00 70.06 291 ASP A C 1
ATOM 791 O O . ASP A 1 100 ? 31.912 37.189 24.591 1.00 73.89 291 ASP A O 1
ATOM 796 N N . ALA A 1 101 ? 32.854 37.602 26.588 1.00 70.95 292 ALA A N 1
ATOM 797 C CA . ALA A 1 101 ? 31.943 38.701 26.878 1.00 69.66 292 ALA A CA 1
ATOM 798 C C . ALA A 1 101 ? 32.322 39.950 26.096 1.00 69.92 292 ALA A C 1
ATOM 799 O O . ALA A 1 101 ? 31.452 40.715 25.677 1.00 69.48 292 ALA A O 1
ATOM 801 N N . GLN A 1 102 ? 33.625 40.140 25.897 1.00 69.98 293 GLN A N 1
ATOM 802 C CA . GLN A 1 102 ? 34.155 41.299 25.183 1.00 70.10 293 GLN A CA 1
ATOM 803 C C . GLN A 1 102 ? 33.748 41.328 23.705 1.00 69.41 293 GLN A C 1
ATOM 804 O O . GLN A 1 102 ? 33.962 42.326 23.012 1.00 67.52 293 GLN A O 1
ATOM 810 N N . GLY A 1 103 ? 33.166 40.234 23.226 1.00 65.05 294 GLY A N 1
ATOM 811 C CA . GLY A 1 103 ? 32.757 40.172 21.836 1.00 55.42 294 GLY A CA 1
ATOM 812 C C . GLY A 1 103 ? 33.891 39.694 20.955 1.00 52.05 294 GLY A C 1
ATOM 813 O O . GLY A 1 103 ? 33.740 39.556 19.744 1.00 50.27 294 GLY A O 1
ATOM 814 N N . ARG A 1 104 ? 35.038 39.436 21.568 1.00 50.32 295 ARG A N 1
ATOM 815 C CA . ARG A 1 104 ? 36.200 38.974 20.828 1.00 52.46 295 ARG A CA 1
ATOM 816 C C . ARG A 1 104 ? 36.068 37.484 20.588 1.00 53.52 295 ARG A C 1
ATOM 817 O O . ARG A 1 104 ? 35.268 36.815 21.238 1.00 53.78 295 ARG A O 1
ATOM 825 N N . VAL A 1 105 ? 36.852 36.960 19.656 1.00 49.76 296 VAL A N 1
ATOM 826 C CA . VAL A 1 105 ? 36.783 35.542 19.360 1.00 49.92 296 VAL A CA 1
ATOM 827 C C . VAL A 1 105 ? 37.730 34.772 20.273 1.00 52.81 296 VAL A C 1
ATOM 828 O O . VAL A 1 105 ? 38.954 34.889 20.166 1.00 50.66 296 VAL A O 1
ATOM 832 N N . ARG A 1 106 ? 37.142 33.997 21.183 1.00 55.82 297 ARG A N 1
ATOM 833 C CA . ARG A 1 106 ? 37.895 33.187 22.140 1.00 54.79 297 ARG A CA 1
ATOM 834 C C . ARG A 1 106 ? 38.992 32.412 21.428 1.00 53.79 297 ARG A C 1
ATOM 835 O O . ARG A 1 106 ? 38.848 32.043 20.261 1.00 50.96 297 ARG A O 1
ATOM 843 N N . ALA A 1 107 ? 40.092 32.171 22.133 1.00 55.47 298 ALA A N 1
ATOM 844 C CA . ALA A 1 107 ? 41.213 31.446 21.550 1.00 56.02 298 ALA A CA 1
ATOM 845 C C . ALA A 1 107 ? 40.931 29.950 21.503 1.00 56.04 298 ALA A C 1
ATOM 846 O O . ALA A 1 107 ? 41.654 29.200 20.863 1.00 56.77 298 ALA A O 1
ATOM 848 N N . ASP A 1 108 ? 39.881 29.509 22.183 1.00 56.46 299 ASP A N 1
ATOM 849 C CA . ASP A 1 108 ? 39.541 28.093 22.163 1.00 58.71 299 ASP A CA 1
ATOM 850 C C . ASP A 1 108 ? 38.488 27.813 21.088 1.00 58.14 299 ASP A C 1
ATOM 851 O O . ASP A 1 108 ? 37.953 26.706 20.995 1.00 56.45 299 ASP A O 1
ATOM 856 N N . THR A 1 109 ? 38.207 28.825 20.270 1.00 55.33 300 THR A N 1
ATOM 857 C CA . THR A 1 109 ? 37.234 28.693 19.192 1.00 52.46 300 THR A CA 1
ATOM 858 C C . THR A 1 109 ? 37.945 28.285 17.910 1.00 52.54 300 THR A C 1
ATOM 859 O O . THR A 1 109 ? 38.993 28.840 17.568 1.00 49.89 300 THR A O 1
ATOM 863 N N . GLY A 1 110 ? 37.364 27.314 17.207 1.00 51.21 301 GLY A N 1
ATOM 864 C CA . GLY A 1 110 ? 37.951 26.822 15.973 1.00 51.39 301 GLY A CA 1
ATOM 865 C C . GLY A 1 110 ? 37.675 27.659 14.737 1.00 52.56 301 GLY A C 1
ATOM 866 O O . GLY A 1 110 ? 37.260 28.811 14.835 1.00 49.97 301 GLY A O 1
ATOM 867 N N . ALA A 1 111 ? 37.908 27.065 13.568 1.00 53.73 302 ALA A N 1
ATOM 868 C CA . ALA A 1 111 ? 37.710 27.738 12.288 1.00 50.10 302 ALA A CA 1
ATOM 869 C C . ALA A 1 111 ? 36.241 27.890 11.902 1.00 47.57 302 ALA A C 1
ATOM 870 O O . ALA A 1 111 ? 35.929 28.427 10.844 1.00 46.00 302 ALA A O 1
ATOM 872 N N . VAL A 1 112 ? 35.341 27.430 12.762 1.00 43.72 303 VAL A N 1
ATOM 873 C CA . VAL A 1 112 ? 33.921 27.525 12.475 1.00 38.97 303 VAL A CA 1
ATOM 874 C C . VAL A 1 112 ? 33.124 28.178 13.595 1.00 43.86 303 VAL A C 1
ATOM 875 O O . VAL A 1 112 ? 33.144 27.730 14.744 1.00 45.98 303 VAL A O 1
ATOM 879 N N . ILE A 1 113 ? 32.414 29.242 13.249 1.00 40.29 304 ILE A N 1
ATOM 880 C CA . ILE A 1 113 ? 31.599 29.947 14.217 1.00 41.66 304 ILE A CA 1
ATOM 881 C C . ILE A 1 113 ? 30.131 29.752 13.873 1.00 44.88 304 ILE A C 1
ATOM 882 O O . ILE A 1 113 ? 29.726 29.921 12.724 1.00 48.36 304 ILE A O 1
ATOM 887 N N . TYR A 1 114 ? 29.345 29.393 14.880 1.00 42.46 305 TYR A N 1
ATOM 888 C CA . TYR A 1 114 ? 27.922 29.157 14.715 1.00 46.48 305 TYR A CA 1
ATOM 889 C C . TYR A 1 114 ? 27.136 30.280 15.369 1.00 44.52 305 TYR A C 1
ATOM 890 O O . TYR A 1 114 ? 26.984 30.308 16.588 1.00 48.57 305 TYR A O 1
ATOM 899 N N . GLU A 1 115 ? 26.635 31.212 14.568 1.00 45.87 306 GLU A N 1
ATOM 900 C CA . GLU A 1 115 ? 25.878 32.324 15.131 1.00 47.12 306 GLU A CA 1
ATOM 901 C C . GLU A 1 115 ? 24.384 32.049 15.136 1.00 44.67 306 GLU A C 1
ATOM 902 O O . GLU A 1 115 ? 23.905 31.139 14.467 1.00 46.88 306 GLU A O 1
ATOM 908 N N . CYS A 1 116 ? 23.651 32.847 15.901 1.00 57.54 307 CYS A N 1
ATOM 909 C CA . CYS A 1 116 ? 22.189 32.685 16.006 1.00 62.70 307 CYS A CA 1
ATOM 910 C C . CYS A 1 116 ? 21.516 33.218 14.734 1.00 64.51 307 CYS A C 1
ATOM 911 O O . CYS A 1 116 ? 21.968 34.183 14.114 1.00 63.48 307 CYS A O 1
ATOM 914 N N . ASN A 1 117 ? 20.434 32.556 14.334 1.00 66.29 308 ASN A N 1
ATOM 915 C CA . ASN A 1 117 ? 19.699 32.929 13.132 1.00 65.45 308 ASN A CA 1
ATOM 916 C C . ASN A 1 117 ? 18.600 33.939 13.378 1.00 66.66 308 ASN A C 1
ATOM 917 O O . ASN A 1 117 ? 18.386 34.397 14.500 1.00 64.79 308 ASN A O 1
ATOM 922 N N . SER A 1 118 ? 17.905 34.278 12.299 1.00 68.50 309 SER A N 1
ATOM 923 C CA . SER A 1 118 ? 16.794 35.210 12.358 1.00 70.27 309 SER A CA 1
ATOM 924 C C . SER A 1 118 ? 15.643 34.405 12.937 1.00 70.70 309 SER A C 1
ATOM 925 O O . SER A 1 118 ? 14.607 34.953 13.309 1.00 69.74 309 SER A O 1
ATOM 928 N N . PHE A 1 119 ? 15.838 33.092 13.001 1.00 69.97 310 PHE A N 1
ATOM 929 C CA . PHE A 1 119 ? 14.826 32.206 13.543 1.00 73.60 310 PHE A CA 1
ATOM 930 C C . PHE A 1 119 ? 15.054 31.945 15.024 1.00 74.98 310 PHE A C 1
ATOM 931 O O . PHE A 1 119 ? 14.383 31.107 15.628 1.00 75.76 310 PHE A O 1
ATOM 939 N N . CYS A 1 120 ? 16.012 32.663 15.605 1.00 80.61 311 CYS A N 1
ATOM 940 C CA . CYS A 1 120 ? 16.279 32.538 17.035 1.00 80.54 311 CYS A CA 1
ATOM 941 C C . CYS A 1 120 ? 15.440 33.628 17.699 1.00 80.99 311 CYS A C 1
ATOM 942 O O . CYS A 1 120 ? 14.886 34.485 17.012 1.00 81.59 311 CYS A O 1
ATOM 945 N N . SER A 1 121 ? 15.340 33.599 19.025 1.00 78.33 312 SER A N 1
ATOM 946 C CA . SER A 1 121 ? 14.519 34.573 19.744 1.00 77.76 312 SER A CA 1
ATOM 947 C C . SER A 1 121 ? 15.235 35.714 20.470 1.00 76.30 312 SER A C 1
ATOM 948 O O . SER A 1 121 ? 14.584 36.559 21.083 1.00 75.15 312 SER A O 1
ATOM 951 N N . CYS A 1 122 ? 16.562 35.742 20.401 1.00 81.01 313 CYS A N 1
ATOM 952 C CA . CYS A 1 122 ? 17.345 36.791 21.053 1.00 81.17 313 CYS A CA 1
ATOM 953 C C . CYS A 1 122 ? 17.429 38.050 20.202 1.00 82.09 313 CYS A C 1
ATOM 954 O O . CYS A 1 122 ? 17.229 38.004 18.990 1.00 82.57 313 CYS A O 1
ATOM 957 N N . SER A 1 123 ? 17.704 39.174 20.854 1.00 85.25 314 SER A N 1
ATOM 958 C CA . SER A 1 123 ? 17.818 40.452 20.165 1.00 86.61 314 SER A CA 1
ATOM 959 C C . SER A 1 123 ? 19.137 40.510 19.405 1.00 86.73 314 SER A C 1
ATOM 960 O O . SER A 1 123 ? 19.937 39.574 19.463 1.00 87.15 314 SER A O 1
ATOM 963 N N . MET A 1 124 ? 19.360 41.610 18.692 1.00 85.29 315 MET A N 1
ATOM 964 C CA . MET A 1 124 ? 20.588 41.784 17.927 1.00 83.80 315 MET A CA 1
ATOM 965 C C . MET A 1 124 ? 21.804 41.999 18.818 1.00 81.46 315 MET A C 1
ATOM 966 O O . MET A 1 124 ? 22.938 41.983 18.336 1.00 81.60 315 MET A O 1
ATOM 971 N N . GLU A 1 125 ? 21.567 42.203 20.112 1.00 76.52 316 GLU A N 1
ATOM 972 C CA . GLU A 1 125 ? 22.655 42.415 21.059 1.00 71.38 316 GLU A CA 1
ATOM 973 C C . GLU A 1 125 ? 23.126 41.086 21.634 1.00 68.08 316 GLU A C 1
ATOM 974 O O . GLU A 1 125 ? 24.010 41.037 22.491 1.00 67.53 316 GLU A O 1
ATOM 980 N N . CYS A 1 126 ? 22.522 40.006 21.152 1.00 64.94 317 CYS A N 1
ATOM 981 C CA . CYS A 1 126 ? 22.882 38.664 21.589 1.00 63.64 317 CYS A CA 1
ATOM 982 C C . CYS A 1 126 ? 24.362 38.428 21.286 1.00 62.55 317 CYS A C 1
ATOM 983 O O . CYS A 1 126 ? 24.792 38.500 20.134 1.00 65.38 317 CYS A O 1
ATOM 986 N N . PRO A 1 127 ? 25.167 38.166 22.325 1.00 62.01 318 PRO A N 1
ATOM 987 C CA . PRO A 1 127 ? 26.606 37.918 22.187 1.00 59.30 318 PRO A CA 1
ATOM 988 C C . PRO A 1 127 ? 27.017 36.929 21.097 1.00 55.44 318 PRO A C 1
ATOM 989 O O . PRO A 1 127 ? 28.191 36.860 20.736 1.00 57.14 318 PRO A O 1
ATOM 993 N N . ASN A 1 128 ? 26.067 36.165 20.572 1.00 51.44 319 ASN A N 1
ATOM 994 C CA . ASN A 1 128 ? 26.393 35.206 19.520 1.00 52.29 319 ASN A CA 1
ATOM 995 C C . ASN A 1 128 ? 25.954 35.736 18.146 1.00 50.90 319 ASN A C 1
ATOM 996 O O . ASN A 1 128 ? 25.670 34.969 17.221 1.00 50.30 319 ASN A O 1
ATOM 1001 N N . ARG A 1 129 ? 25.910 37.062 18.031 1.00 48.64 320 ARG A N 1
ATOM 1002 C CA . ARG A 1 129 ? 25.539 37.742 16.793 1.00 47.36 320 ARG A CA 1
ATOM 1003 C C . ARG A 1 129 ? 26.614 38.771 16.431 1.00 47.22 320 ARG A C 1
ATOM 1004 O O . ARG A 1 129 ? 26.317 39.811 15.843 1.00 47.12 320 ARG A O 1
ATOM 1012 N N . VAL A 1 130 ? 27.862 38.475 16.779 1.00 44.64 321 VAL A N 1
ATOM 1013 C CA . VAL A 1 130 ? 28.972 39.386 16.512 1.00 44.71 321 VAL A CA 1
ATOM 1014 C C . VAL A 1 130 ? 29.136 39.729 15.031 1.00 44.25 321 VAL A C 1
ATOM 1015 O O . VAL A 1 130 ? 28.995 40.887 14.648 1.00 45.54 321 VAL A O 1
ATOM 1019 N N . VAL A 1 131 ? 29.438 38.729 14.206 1.00 39.68 322 VAL A N 1
ATOM 1020 C CA . VAL A 1 131 ? 29.624 38.949 12.778 1.00 39.07 322 VAL A CA 1
ATOM 1021 C C . VAL A 1 131 ? 28.461 39.727 12.157 1.00 42.01 322 VAL A C 1
ATOM 1022 O O . VAL A 1 131 ? 28.681 40.668 11.398 1.00 36.13 322 VAL A O 1
ATOM 1026 N N . GLN A 1 132 ? 27.232 39.337 12.498 1.00 44.87 323 GLN A N 1
ATOM 1027 C CA . GLN A 1 132 ? 26.018 39.982 11.987 1.00 47.72 323 GLN A CA 1
ATOM 1028 C C . GLN A 1 132 ? 25.944 41.479 12.285 1.00 50.35 323 GLN A C 1
ATOM 1029 O O . GLN A 1 132 ? 25.371 42.243 11.508 1.00 53.26 323 GLN A O 1
ATOM 1035 N N . ARG A 1 133 ? 26.499 41.898 13.417 1.00 47.34 324 ARG A N 1
ATOM 1036 C CA . ARG A 1 133 ? 26.479 43.310 13.775 1.00 44.87 324 ARG A CA 1
ATOM 1037 C C . ARG A 1 133 ? 27.463 44.141 12.949 1.00 44.61 324 ARG A C 1
ATOM 1038 O O . ARG A 1 133 ? 27.442 45.371 12.999 1.00 49.55 324 ARG A O 1
ATOM 1046 N N . GLY A 1 134 ? 28.324 43.468 12.191 1.00 41.59 325 GLY A N 1
ATOM 1047 C CA . GLY A 1 134 ? 29.264 44.169 11.334 1.00 42.28 325 GLY A CA 1
ATOM 1048 C C . GLY A 1 134 ? 30.441 44.926 11.926 1.00 39.80 325 GLY A C 1
ATOM 1049 O O . GLY A 1 134 ? 30.678 44.925 13.135 1.00 35.55 325 GLY A O 1
ATOM 1050 N N . ARG A 1 135 ? 31.175 45.586 11.033 1.00 35.70 326 ARG A N 1
ATOM 1051 C CA . ARG A 1 135 ? 32.368 46.356 11.367 1.00 33.13 326 ARG A CA 1
ATOM 1052 C C . ARG A 1 135 ? 32.153 47.396 12.468 1.00 32.38 326 ARG A C 1
ATOM 1053 O O . ARG A 1 135 ? 31.095 48.013 12.561 1.00 36.36 326 ARG A O 1
ATOM 1061 N N . THR A 1 136 ? 33.163 47.565 13.314 1.00 32.91 327 THR A N 1
ATOM 1062 C CA . THR A 1 136 ? 33.115 48.552 14.384 1.00 37.77 327 THR A CA 1
ATOM 1063 C C . THR A 1 136 ? 34.386 49.390 14.287 1.00 34.78 327 THR A C 1
ATOM 1064 O O . THR A 1 136 ? 34.456 50.492 14.818 1.00 36.27 327 THR A O 1
ATOM 1068 N N . LEU A 1 137 ? 35.383 48.857 13.587 1.00 36.37 328 LEU A N 1
ATOM 1069 C CA . LEU A 1 137 ? 36.660 49.542 13.416 1.00 38.89 328 LEU A CA 1
ATOM 1070 C C . LEU A 1 137 ? 36.708 50.479 12.215 1.00 33.64 328 LEU A C 1
ATOM 1071 O O . LEU A 1 137 ? 36.410 50.080 11.094 1.00 36.14 328 LEU A O 1
ATOM 1076 N N . PRO A 1 138 ? 37.083 51.741 12.440 1.00 27.77 329 PRO A N 1
ATOM 1077 C CA . PRO A 1 138 ? 37.175 52.698 11.338 1.00 27.55 329 PRO A CA 1
ATOM 1078 C C . PRO A 1 138 ? 38.447 52.297 10.582 1.00 28.37 329 PRO A C 1
ATOM 1079 O O . PRO A 1 138 ? 39.472 52.019 11.201 1.00 30.68 329 PRO A O 1
ATOM 1083 N N . LEU A 1 139 ? 38.395 52.260 9.257 1.00 25.78 330 LEU A N 1
ATOM 1084 C CA . LEU A 1 139 ? 39.563 51.842 8.487 1.00 25.03 330 LEU A CA 1
ATOM 1085 C C . LEU A 1 139 ? 40.028 52.856 7.455 1.00 25.76 330 LEU A C 1
ATOM 1086 O O . LEU A 1 139 ? 39.295 53.767 7.062 1.00 27.96 330 LEU A O 1
ATOM 1091 N N . GLU A 1 140 ? 41.255 52.670 6.994 1.00 28.15 331 GLU A N 1
ATOM 1092 C CA . GLU A 1 140 ? 41.821 53.560 6.004 1.00 25.99 331 GLU A CA 1
ATOM 1093 C C . GLU A 1 140 ? 42.501 52.835 4.845 1.00 25.20 331 GLU A C 1
ATOM 1094 O O . GLU A 1 140 ? 43.388 52.005 5.052 1.00 23.17 331 GLU A O 1
ATOM 1100 N N . ILE A 1 141 ? 42.071 53.157 3.628 1.00 17.96 332 ILE A N 1
ATOM 1101 C CA . ILE A 1 141 ? 42.651 52.575 2.429 1.00 21.73 332 ILE A CA 1
ATOM 1102 C C . ILE A 1 141 ? 43.836 53.475 2.099 1.00 27.13 332 ILE A C 1
ATOM 1103 O O . ILE A 1 141 ? 43.696 54.700 2.053 1.00 25.39 332 ILE A O 1
ATOM 1108 N N . PHE A 1 142 ? 45.002 52.883 1.878 1.00 23.71 333 PHE A N 1
ATOM 1109 C CA . PHE A 1 142 ? 46.177 53.693 1.607 1.00 21.89 333 PHE A CA 1
ATOM 1110 C C . PHE A 1 142 ? 47.108 53.087 0.575 1.00 25.40 333 PHE A C 1
ATOM 1111 O O . PHE A 1 142 ? 47.055 51.891 0.276 1.00 30.14 333 PHE A O 1
ATOM 1119 N N . LYS A 1 143 ? 47.969 53.934 0.033 1.00 26.99 334 LYS A N 1
ATOM 1120 C CA . LYS A 1 143 ? 48.920 53.509 -0.970 1.00 30.30 334 LYS A CA 1
ATOM 1121 C C . LYS A 1 143 ? 50.181 52.997 -0.285 1.00 28.43 334 LYS A C 1
ATOM 1122 O O . LYS A 1 143 ? 50.842 53.733 0.440 1.00 29.62 334 LYS A O 1
ATOM 1128 N N . THR A 1 144 ? 50.497 51.726 -0.483 1.00 31.98 335 THR A N 1
ATOM 1129 C CA . THR A 1 144 ? 51.709 51.174 0.119 1.00 34.41 335 THR A CA 1
ATOM 1130 C C . THR A 1 144 ? 52.816 51.544 -0.850 1.00 36.15 335 THR A C 1
ATOM 1131 O O . THR A 1 144 ? 52.547 51.901 -1.999 1.00 30.88 335 THR A O 1
ATOM 1135 N N . LYS A 1 145 ? 54.061 51.462 -0.408 1.00 42.60 336 LYS A N 1
ATOM 1136 C CA . LYS A 1 145 ? 55.150 51.832 -1.295 1.00 50.71 336 LYS A CA 1
ATOM 1137 C C . LYS A 1 145 ? 55.419 50.838 -2.416 1.00 50.20 336 LYS A C 1
ATOM 1138 O O . LYS A 1 145 ? 55.466 51.215 -3.583 1.00 49.14 336 LYS A O 1
ATOM 1144 N N . GLU A 1 146 ? 55.565 49.564 -2.082 1.00 58.61 337 GLU A N 1
ATOM 1145 C CA . GLU A 1 146 ? 55.854 48.571 -3.111 1.00 65.40 337 GLU A CA 1
ATOM 1146 C C . GLU A 1 146 ? 54.647 47.776 -3.598 1.00 63.94 337 GLU A C 1
ATOM 1147 O O . GLU A 1 146 ? 54.649 47.256 -4.715 1.00 63.25 337 GLU A O 1
ATOM 1153 N N . LYS A 1 147 ? 53.619 47.674 -2.766 1.00 61.07 338 LYS A N 1
ATOM 1154 C CA . LYS A 1 147 ? 52.418 46.961 -3.165 1.00 58.93 338 LYS A CA 1
ATOM 1155 C C . LYS A 1 147 ? 51.394 48.020 -3.560 1.00 57.56 338 LYS A C 1
ATOM 1156 O O . LYS A 1 147 ? 51.643 49.215 -3.386 1.00 61.01 338 LYS A O 1
ATOM 1162 N N . GLY A 1 148 ? 50.261 47.609 -4.111 1.00 47.80 339 GLY A N 1
ATOM 1163 C CA . GLY A 1 148 ? 49.277 48.597 -4.517 1.00 39.67 339 GLY A CA 1
ATOM 1164 C C . GLY A 1 148 ? 48.677 49.300 -3.319 1.00 38.50 339 GLY A C 1
ATOM 1165 O O . GLY A 1 148 ? 49.387 49.878 -2.489 1.00 34.93 339 GLY A O 1
ATOM 1166 N N . TRP A 1 149 ? 47.357 49.250 -3.227 1.00 34.75 340 TRP A N 1
ATOM 1167 C CA . TRP A 1 149 ? 46.665 49.859 -2.112 1.00 31.77 340 TRP A CA 1
ATOM 1168 C C . TRP A 1 149 ? 46.482 48.795 -1.050 1.00 31.64 340 TRP A C 1
ATOM 1169 O O . TRP A 1 149 ? 46.358 47.613 -1.352 1.00 36.50 340 TRP A O 1
ATOM 1180 N N . GLY A 1 150 ? 46.467 49.215 0.201 1.00 26.14 341 GLY A N 1
ATOM 1181 C CA . GLY A 1 150 ? 46.277 48.265 1.272 1.00 23.88 341 GLY A CA 1
ATOM 1182 C C . GLY A 1 150 ? 45.281 48.882 2.217 1.00 24.12 341 GLY A C 1
ATOM 1183 O O . GLY A 1 150 ? 44.681 49.911 1.908 1.00 24.62 341 GLY A O 1
ATOM 1184 N N . VAL A 1 151 ? 45.087 48.258 3.367 1.00 25.63 342 VAL A N 1
ATOM 1185 C CA . VAL A 1 151 ? 44.166 48.796 4.349 1.00 23.91 342 VAL A CA 1
ATOM 1186 C C . VAL A 1 151 ? 44.830 48.684 5.710 1.00 20.71 342 VAL A C 1
ATOM 1187 O O . VAL A 1 151 ? 45.475 47.682 6.014 1.00 20.48 342 VAL A O 1
ATOM 1191 N N . ARG A 1 152 ? 44.694 49.728 6.516 1.00 19.60 343 ARG A N 1
ATOM 1192 C CA . ARG A 1 152 ? 45.261 49.715 7.850 1.00 20.25 343 ARG A CA 1
ATOM 1193 C C . ARG A 1 152 ? 44.202 50.172 8.813 1.00 20.31 343 ARG A C 1
ATOM 1194 O O . ARG A 1 152 ? 43.264 50.874 8.436 1.00 23.87 343 ARG A O 1
ATOM 1202 N N . SER A 1 153 ? 44.336 49.742 10.055 1.00 25.50 344 SER A N 1
ATOM 1203 C CA . SER A 1 153 ? 43.379 50.092 11.079 1.00 26.94 344 SER A CA 1
ATOM 1204 C C . SER A 1 153 ? 43.681 51.497 11.563 1.00 27.59 344 SER A C 1
ATOM 1205 O O . SER A 1 153 ? 44.816 51.941 11.488 1.00 27.11 344 SER A O 1
ATOM 1208 N N . LEU A 1 154 ? 42.655 52.197 12.033 1.00 31.62 345 LEU A N 1
ATOM 1209 C CA . LEU A 1 154 ? 42.813 53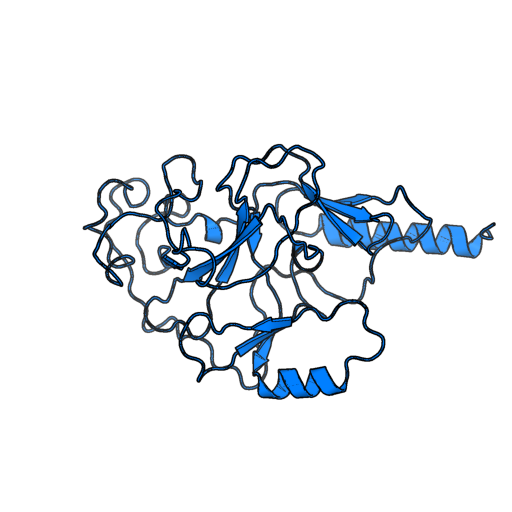.553 12.552 1.00 35.02 345 LEU A CA 1
ATOM 1210 C C . LEU A 1 154 ? 42.796 53.544 14.073 1.00 36.74 345 LEU A C 1
ATOM 1211 O O . LEU A 1 154 ? 43.120 54.542 14.720 1.00 39.54 345 LEU A O 1
ATOM 1216 N N . ARG A 1 155 ? 42.404 52.408 14.638 1.00 40.39 346 ARG A N 1
ATOM 1217 C CA . ARG A 1 155 ? 42.349 52.243 16.082 1.00 39.71 346 ARG A CA 1
ATOM 1218 C C . ARG A 1 155 ? 43.072 50.961 16.440 1.00 38.08 346 ARG A C 1
ATOM 1219 O O . ARG A 1 155 ? 43.300 50.108 15.584 1.00 39.98 346 ARG A O 1
ATOM 1227 N N . PHE A 1 156 ? 43.418 50.838 17.716 1.00 36.77 347 PHE A N 1
ATOM 1228 C CA . PHE A 1 156 ? 44.077 49.651 18.249 1.00 31.70 347 PHE A CA 1
ATOM 1229 C C . PHE A 1 156 ? 42.992 48.580 18.282 1.00 26.25 347 PHE A C 1
ATOM 1230 O O . PHE A 1 156 ? 41.862 48.854 18.682 1.00 29.74 347 PHE A O 1
ATOM 1238 N N . ALA A 1 157 ? 43.325 47.371 17.853 1.00 28.75 348 ALA A N 1
ATOM 1239 C CA . ALA A 1 157 ? 42.351 46.279 17.863 1.00 30.69 348 ALA A CA 1
ATOM 1240 C C . ALA A 1 157 ? 42.921 45.052 18.582 1.00 31.28 348 ALA A C 1
ATOM 1241 O O . ALA A 1 157 ? 43.849 44.416 18.096 1.00 30.18 348 ALA A O 1
ATOM 1243 N N . PRO A 1 158 ? 42.370 44.715 19.758 1.00 31.57 349 PRO A N 1
ATOM 1244 C CA . PRO A 1 158 ? 42.829 43.560 20.539 1.00 33.13 349 PRO A CA 1
ATOM 1245 C C . PRO A 1 158 ? 42.696 42.260 19.750 1.00 37.12 349 PRO A C 1
ATOM 1246 O O . PRO A 1 158 ? 41.760 42.100 18.959 1.00 39.00 349 PRO A O 1
ATOM 1250 N N . ALA A 1 159 ? 43.627 41.336 19.969 1.00 34.60 350 ALA A N 1
ATOM 1251 C CA . ALA A 1 159 ? 43.583 40.040 19.299 1.00 33.62 350 ALA A CA 1
ATOM 1252 C C . ALA A 1 159 ? 42.190 39.437 19.474 1.00 31.50 350 ALA A C 1
ATOM 1253 O O . ALA A 1 159 ? 41.600 39.520 20.554 1.00 28.66 350 ALA A O 1
ATOM 1255 N N . GLY A 1 160 ? 41.669 38.833 18.410 1.00 31.33 351 GLY A N 1
ATOM 1256 C CA . GLY A 1 160 ? 40.349 38.227 18.480 1.00 32.91 351 GLY A CA 1
ATOM 1257 C C . GLY A 1 160 ? 39.197 39.134 18.072 1.00 30.91 351 GLY A C 1
ATOM 1258 O O . GLY A 1 160 ? 38.053 38.681 17.992 1.00 26.97 351 GLY A O 1
ATOM 1259 N N . THR A 1 161 ? 39.492 40.408 17.820 1.00 25.13 352 THR A N 1
ATOM 1260 C CA . THR A 1 161 ? 38.473 41.378 17.415 1.00 30.15 352 THR A CA 1
ATOM 1261 C C . THR A 1 161 ? 38.035 41.166 15.961 1.00 25.65 352 THR A C 1
ATOM 1262 O O . THR A 1 161 ? 38.869 40.982 15.066 1.00 25.99 352 THR A O 1
ATOM 1266 N N . PHE A 1 162 ? 36.723 41.176 15.739 1.00 29.32 353 PHE A N 1
ATOM 1267 C CA . PHE A 1 162 ? 36.159 41.010 14.399 1.00 26.03 353 PHE A CA 1
ATOM 1268 C C . PHE A 1 162 ? 36.487 42.256 13.610 1.00 27.35 353 PHE A C 1
ATOM 1269 O O . PHE A 1 162 ? 36.496 43.358 14.155 1.00 28.30 353 PHE A O 1
ATOM 1277 N N . ILE A 1 163 ? 36.750 42.086 12.324 1.00 27.35 354 ILE A N 1
ATOM 1278 C CA . ILE A 1 163 ? 37.077 43.225 11.487 1.00 28.63 354 ILE A CA 1
ATOM 1279 C C . ILE A 1 163 ? 36.020 43.481 10.420 1.00 27.29 354 ILE A C 1
ATOM 1280 O O . ILE A 1 163 ? 35.454 44.572 10.353 1.00 32.70 354 ILE A O 1
ATOM 1285 N N . THR A 1 164 ? 35.745 42.472 9.604 1.00 28.20 355 THR A N 1
ATOM 1286 C CA . THR A 1 164 ? 34.758 42.581 8.541 1.00 26.55 355 THR A CA 1
ATOM 1287 C C . THR A 1 164 ? 34.720 41.264 7.780 1.00 29.16 355 THR A C 1
ATOM 1288 O O . THR A 1 164 ? 35.561 40.390 8.000 1.00 29.85 355 THR A O 1
ATOM 1292 N N . CYS A 1 165 ? 33.749 41.120 6.884 1.00 21.19 356 CYS A N 1
ATOM 1293 C CA . CYS A 1 165 ? 33.644 39.909 6.084 1.00 25.72 356 CYS A CA 1
ATOM 1294 C C . CYS A 1 165 ? 34.146 40.187 4.677 1.00 26.94 356 CYS A C 1
ATOM 1295 O O . CYS A 1 165 ? 34.274 41.340 4.270 1.00 26.58 356 CYS A O 1
ATOM 1298 N N . TYR A 1 166 ? 34.450 39.128 3.937 1.00 24.33 357 TYR A N 1
ATOM 1299 C CA . TYR A 1 166 ? 34.882 39.292 2.565 1.00 18.69 357 TYR A CA 1
ATOM 1300 C C . TYR A 1 166 ? 33.613 39.100 1.743 1.00 28.25 357 TYR A C 1
ATOM 1301 O O . TYR A 1 166 ? 33.105 37.982 1.636 1.00 26.86 357 TYR A O 1
ATOM 1310 N N . LEU A 1 167 ? 33.083 40.182 1.187 1.00 24.74 358 LEU A N 1
ATOM 1311 C CA . LEU A 1 167 ? 31.876 40.082 0.383 1.00 26.72 358 LEU A CA 1
ATOM 1312 C C . LEU A 1 167 ? 32.200 40.114 -1.102 1.00 22.59 358 LEU A C 1
ATOM 1313 O O . LEU A 1 167 ? 33.319 40.433 -1.507 1.00 21.85 358 LEU A O 1
ATOM 1318 N N . GLY A 1 168 ? 31.214 39.764 -1.914 1.00 24.76 359 GLY A N 1
ATOM 1319 C CA . GLY A 1 168 ? 31.412 39.760 -3.351 1.00 29.06 359 GLY A CA 1
ATOM 1320 C C . GLY A 1 168 ? 30.294 39.014 -4.042 1.00 30.46 359 GLY A C 1
ATOM 1321 O O . GLY A 1 168 ? 29.232 38.776 -3.456 1.00 31.60 359 GLY A O 1
ATOM 1322 N N . GLU A 1 169 ? 30.518 38.659 -5.298 1.00 32.52 360 GLU A N 1
ATOM 1323 C CA . GLU A 1 169 ? 29.523 37.912 -6.047 1.00 34.75 360 GLU A CA 1
ATOM 1324 C C . GLU A 1 169 ? 29.816 36.441 -5.827 1.00 36.44 360 GLU A C 1
ATOM 1325 O O . GLU A 1 169 ? 30.965 36.009 -5.932 1.00 33.84 360 GLU A O 1
ATOM 1331 N N . VAL A 1 170 ? 28.789 35.668 -5.518 1.00 35.16 361 VAL A N 1
ATOM 1332 C CA . VAL A 1 170 ? 28.990 34.247 -5.339 1.00 32.25 361 VAL A CA 1
ATOM 1333 C C . VAL A 1 170 ? 28.756 33.663 -6.711 1.00 39.06 361 VAL A C 1
ATOM 1334 O O . VAL A 1 170 ? 27.651 33.769 -7.255 1.00 37.17 361 VAL A O 1
ATOM 1338 N N . ILE A 1 171 ? 29.807 33.091 -7.288 1.00 35.56 362 ILE A N 1
ATOM 1339 C CA . ILE A 1 171 ? 29.711 32.485 -8.601 1.00 36.32 362 ILE A CA 1
ATOM 1340 C C . ILE A 1 171 ? 30.046 31.015 -8.452 1.00 43.12 362 ILE A C 1
ATOM 1341 O O . ILE A 1 171 ? 30.599 30.604 -7.434 1.00 43.78 362 ILE A O 1
ATOM 1346 N N . THR A 1 172 ? 29.694 30.222 -9.456 1.00 43.68 363 THR A N 1
ATOM 1347 C CA . THR A 1 172 ? 29.978 28.795 -9.419 1.00 49.22 363 THR A CA 1
ATOM 1348 C C . THR A 1 172 ? 31.404 28.616 -9.924 1.00 52.73 363 THR A C 1
ATOM 1349 O O . THR A 1 172 ? 31.862 29.383 -10.775 1.00 49.88 363 THR A O 1
ATOM 1353 N N . SER A 1 173 ? 32.107 27.613 -9.402 1.00 60.63 364 SER A N 1
ATOM 1354 C CA . SER A 1 173 ? 33.484 27.358 -9.820 1.00 67.20 364 SER A CA 1
ATOM 1355 C C . SER A 1 173 ? 33.576 27.248 -11.331 1.00 68.18 364 SER A C 1
ATOM 1356 O O . SER A 1 173 ? 34.660 27.314 -11.902 1.00 69.68 364 SER A O 1
ATOM 1359 N N . ALA A 1 174 ? 32.430 27.077 -11.975 1.00 70.81 365 ALA A N 1
ATOM 1360 C CA . ALA A 1 174 ? 32.393 27.000 -13.423 1.00 73.77 365 ALA A CA 1
ATOM 1361 C C . ALA A 1 174 ? 32.739 28.395 -13.937 1.00 76.13 365 ALA A C 1
ATOM 1362 O O . ALA A 1 174 ? 33.862 28.644 -14.386 1.00 72.03 365 ALA A O 1
ATOM 1364 N N . GLU A 1 175 ? 31.775 29.308 -13.847 1.00 79.12 366 GLU A N 1
ATOM 1365 C CA . GLU A 1 175 ? 31.978 30.679 -14.297 1.00 80.67 366 GLU A CA 1
ATOM 1366 C C . GLU A 1 175 ? 33.263 31.257 -13.727 1.00 80.87 366 GLU A C 1
ATOM 1367 O O . GLU A 1 175 ? 33.891 32.119 -14.342 1.00 79.14 366 GLU A O 1
ATOM 1373 N N . ALA A 1 176 ? 33.643 30.789 -12.543 1.00 81.52 367 ALA A N 1
ATOM 1374 C CA . ALA A 1 176 ? 34.870 31.255 -11.917 1.00 83.93 367 ALA A CA 1
ATOM 1375 C C . ALA A 1 176 ? 35.973 31.107 -12.953 1.00 85.76 367 ALA A C 1
ATOM 1376 O O . ALA A 1 176 ? 36.701 32.057 -13.242 1.00 86.28 367 ALA A O 1
ATOM 1378 N N . ALA A 1 177 ? 36.072 29.910 -13.525 1.00 87.87 368 ALA A N 1
ATOM 1379 C CA . ALA A 1 177 ? 37.074 29.620 -14.544 1.00 88.76 368 ALA A CA 1
ATOM 1380 C C . ALA A 1 177 ? 36.798 30.437 -15.805 1.00 89.25 368 ALA A C 1
ATOM 1381 O O . ALA A 1 177 ? 37.724 30.825 -16.514 1.00 89.47 368 ALA A O 1
ATOM 1383 N N . LYS A 1 178 ? 35.523 30.693 -16.088 1.00 90.78 369 LYS A N 1
ATOM 1384 C CA . LYS A 1 178 ? 35.168 31.486 -17.259 1.00 92.32 369 LYS A CA 1
ATOM 1385 C C . LYS A 1 178 ? 35.837 32.839 -17.124 1.00 92.86 369 LYS A C 1
ATOM 1386 O O . LYS A 1 178 ? 36.396 33.372 -18.084 1.00 91.00 369 LYS A O 1
ATOM 1392 N N . ARG A 1 179 ? 35.769 33.390 -15.916 1.00 95.08 370 ARG A N 1
ATOM 1393 C CA . ARG A 1 179 ? 36.375 34.680 -15.626 1.00 96.33 370 ARG A CA 1
ATOM 1394 C C . ARG A 1 179 ? 37.890 34.501 -15.618 1.00 98.20 370 ARG A C 1
ATOM 1395 O O . ARG A 1 179 ? 38.630 35.371 -16.075 1.00 98.35 370 ARG A O 1
ATOM 1403 N N . ASP A 1 180 ? 38.346 33.357 -15.114 1.00 99.18 371 ASP A N 1
ATOM 1404 C CA . ASP A 1 180 ? 39.776 33.061 -15.071 1.00 99.71 371 ASP A CA 1
ATOM 1405 C C . ASP A 1 180 ? 40.385 33.141 -16.466 1.00 99.90 371 ASP A C 1
ATOM 1406 O O . ASP A 1 180 ? 41.593 33.320 -16.611 1.00 99.90 371 ASP A O 1
ATOM 1411 N N . LYS A 1 181 ? 39.540 33.012 -17.488 1.00 99.90 372 LYS A N 1
ATOM 1412 C CA . LYS A 1 181 ? 39.983 33.076 -18.880 1.00 99.90 372 LYS A CA 1
ATOM 1413 C C . LYS A 1 181 ? 39.943 34.518 -19.376 1.00 99.90 372 LYS A C 1
ATOM 1414 O O . LYS A 1 181 ? 40.363 34.819 -20.496 1.00 98.63 372 LYS A O 1
ATOM 1420 N N . ASN A 1 182 ? 39.428 35.402 -18.528 1.00 99.90 373 ASN A N 1
ATOM 1421 C CA . ASN A 1 182 ? 39.325 36.816 -18.855 1.00 99.90 373 ASN A CA 1
ATOM 1422 C C . ASN A 1 182 ? 40.307 37.670 -18.047 1.00 99.90 373 ASN A C 1
ATOM 1423 O O . ASN A 1 182 ? 40.545 38.827 -18.397 1.00 98.91 373 ASN A O 1
ATOM 1428 N N . TYR A 1 183 ? 40.871 37.121 -16.968 1.00 99.90 374 TYR A N 1
ATOM 1429 C CA . TYR A 1 183 ? 41.832 37.885 -16.165 1.00 99.90 374 TYR A CA 1
ATOM 1430 C C . TYR A 1 183 ? 43.080 38.136 -17.009 1.00 99.90 374 TYR A C 1
ATOM 1431 O O . TYR A 1 183 ? 43.845 37.211 -17.293 1.00 99.90 374 TYR A O 1
ATOM 1440 N N . ASP A 1 184 ? 43.272 39.388 -17.416 1.00 99.90 375 ASP A N 1
ATOM 1441 C CA . ASP A 1 184 ? 44.419 39.767 -18.233 1.00 99.90 375 ASP A CA 1
ATOM 1442 C C . ASP A 1 184 ? 45.556 40.220 -17.315 1.00 99.90 375 ASP A C 1
ATOM 1443 O O . ASP A 1 184 ? 45.889 39.521 -16.356 1.00 99.90 375 ASP A O 1
ATOM 1448 N N . ASP A 1 185 ? 46.150 41.378 -17.594 1.00 99.90 376 ASP A N 1
ATOM 1449 C CA . ASP A 1 185 ? 47.235 41.876 -16.750 1.00 99.90 376 ASP A CA 1
ATOM 1450 C C . ASP A 1 185 ? 46.703 42.404 -15.421 1.00 99.81 376 ASP A C 1
ATOM 1451 O O . ASP A 1 185 ? 46.928 43.559 -15.057 1.00 99.90 376 ASP A O 1
ATOM 1456 N N . ASP A 1 186 ? 45.999 41.534 -14.703 1.00 99.90 377 ASP A N 1
ATOM 1457 C CA . ASP A 1 186 ? 45.411 41.859 -13.405 1.00 99.90 377 ASP A CA 1
ATOM 1458 C C . ASP A 1 186 ? 46.412 41.612 -12.280 1.00 99.90 377 ASP A C 1
ATOM 1459 O O . ASP A 1 186 ? 46.785 40.468 -12.001 1.00 99.90 377 ASP A O 1
ATOM 1464 N N . GLY A 1 187 ? 46.845 42.692 -11.635 1.00 99.90 378 GLY A N 1
ATOM 1465 C CA . GLY A 1 187 ? 47.796 42.568 -10.544 1.00 99.90 378 GLY A CA 1
ATOM 1466 C C . GLY A 1 187 ? 47.195 41.786 -9.395 1.00 99.90 378 GLY A C 1
ATOM 1467 O O . GLY A 1 187 ? 47.907 41.103 -8.655 1.00 99.90 378 GLY A O 1
ATOM 1468 N N . ILE A 1 188 ? 45.876 41.889 -9.251 1.00 99.90 379 ILE A N 1
ATOM 1469 C CA . ILE A 1 188 ? 45.159 41.189 -8.190 1.00 99.40 379 ILE A CA 1
ATOM 1470 C C . ILE A 1 188 ? 43.874 40.545 -8.715 1.00 97.69 379 ILE A C 1
ATOM 1471 O O . ILE A 1 188 ? 43.067 41.196 -9.380 1.00 98.36 379 ILE A O 1
ATOM 1476 N N . THR A 1 189 ? 43.702 39.260 -8.419 1.00 95.10 380 THR A N 1
ATOM 1477 C CA . THR A 1 189 ? 42.518 38.514 -8.828 1.00 91.68 380 THR A CA 1
ATOM 1478 C C . THR A 1 189 ? 41.723 38.167 -7.564 1.00 87.39 380 THR A C 1
ATOM 1479 O O . THR A 1 189 ? 41.981 37.159 -6.896 1.00 87.59 380 THR A O 1
ATOM 1483 N N . TYR A 1 190 ? 40.753 39.017 -7.248 1.00 79.79 381 TYR A N 1
ATOM 1484 C CA . TYR A 1 190 ? 39.911 38.875 -6.060 1.00 73.02 381 TYR A CA 1
ATOM 1485 C C . TYR A 1 190 ? 39.069 37.589 -5.965 1.00 67.80 381 TYR A C 1
ATOM 1486 O O . TYR A 1 190 ? 37.842 37.667 -5.900 1.00 67.20 381 TYR A O 1
ATOM 1495 N N . LEU A 1 191 ? 39.701 36.419 -5.922 1.00 59.68 382 LEU A N 1
ATOM 1496 C CA . LEU A 1 191 ? 38.944 35.168 -5.823 1.00 55.75 382 LEU A CA 1
ATOM 1497 C C . LEU A 1 191 ? 39.074 34.474 -4.472 1.00 53.11 382 LEU A C 1
ATOM 1498 O O . LEU A 1 191 ? 40.173 34.353 -3.933 1.00 54.11 382 LEU A O 1
ATOM 1503 N N . PHE A 1 192 ? 37.947 34.001 -3.942 1.00 52.29 383 PHE A N 1
ATOM 1504 C CA . PHE A 1 192 ? 37.921 33.332 -2.641 1.00 49.73 383 PHE A CA 1
ATOM 1505 C C . PHE A 1 192 ? 37.001 32.116 -2.630 1.00 48.54 383 PHE A C 1
ATOM 1506 O O . PHE A 1 192 ? 35.780 32.251 -2.554 1.00 49.51 383 PHE A O 1
ATOM 1514 N N . ASP A 1 193 ? 37.592 30.929 -2.664 1.00 48.43 384 ASP A N 1
ATOM 1515 C CA . ASP A 1 193 ? 36.823 29.691 -2.685 1.00 49.70 384 ASP A CA 1
ATOM 1516 C C . ASP A 1 193 ? 36.126 29.333 -1.376 1.00 47.00 384 ASP A C 1
ATOM 1517 O O . ASP A 1 193 ? 36.723 29.391 -0.302 1.00 43.63 384 ASP A O 1
ATOM 1522 N N . LEU A 1 194 ? 34.848 28.974 -1.489 1.00 44.95 385 LEU A N 1
ATOM 1523 C CA . LEU A 1 194 ? 34.023 28.581 -0.348 1.00 47.54 385 LEU A CA 1
ATOM 1524 C C . LEU A 1 194 ? 34.039 27.058 -0.240 1.00 48.03 385 LEU A C 1
ATOM 1525 O O . LEU A 1 194 ? 33.011 26.403 -0.422 1.00 48.49 385 LEU A O 1
ATOM 1530 N N . ASP A 1 195 ? 35.212 26.500 0.049 1.00 50.75 386 ASP A N 1
ATOM 1531 C CA . ASP A 1 195 ? 35.367 25.052 0.161 1.00 56.80 386 ASP A CA 1
ATOM 1532 C C . ASP A 1 195 ? 35.751 24.594 1.561 1.00 56.12 386 ASP A C 1
ATOM 1533 O O . ASP A 1 195 ? 36.450 23.595 1.725 1.00 56.95 386 ASP A O 1
ATOM 1538 N N . MET A 1 196 ? 35.293 25.318 2.572 1.00 58.95 387 MET A N 1
ATOM 1539 C CA . MET A 1 196 ? 35.606 24.956 3.947 1.00 61.47 387 MET A CA 1
ATOM 1540 C C . MET A 1 196 ? 35.016 23.591 4.292 1.00 63.28 387 MET A C 1
ATOM 1541 O O . MET A 1 196 ? 35.480 22.922 5.215 1.00 63.36 387 MET A O 1
ATOM 1546 N N . PHE A 1 197 ? 33.995 23.182 3.546 1.00 63.30 388 PHE A N 1
ATOM 1547 C CA . PHE A 1 197 ? 33.345 21.902 3.787 1.00 65.41 388 PHE A CA 1
ATOM 1548 C C . PHE A 1 197 ? 33.313 21.068 2.502 1.00 71.45 388 PHE A C 1
ATOM 1549 O O . PHE A 1 197 ? 34.351 20.839 1.875 1.00 71.15 388 PHE A O 1
ATOM 1557 N N . ASP A 1 198 ? 32.126 20.614 2.112 1.00 78.52 389 ASP A N 1
ATOM 1558 C CA . ASP A 1 198 ? 31.985 19.815 0.899 1.00 86.88 389 ASP A CA 1
ATOM 1559 C C . ASP A 1 198 ? 32.504 20.581 -0.317 1.00 89.89 389 ASP A C 1
ATOM 1560 O O . ASP A 1 198 ? 32.355 21.800 -0.403 1.00 93.67 389 ASP A O 1
ATOM 1565 N N . ASP A 1 199 ? 33.123 19.869 -1.252 1.00 92.36 390 ASP A N 1
ATOM 1566 C CA . ASP A 1 199 ? 33.647 20.509 -2.454 1.00 94.85 390 ASP A CA 1
ATOM 1567 C C . ASP A 1 199 ? 32.714 20.266 -3.638 1.00 94.42 390 ASP A C 1
ATOM 1568 O O . ASP A 1 199 ? 33.093 20.461 -4.794 1.00 95.12 390 ASP A O 1
ATOM 1573 N N . ALA A 1 200 ? 31.490 19.840 -3.339 1.00 93.26 391 ALA A N 1
ATOM 1574 C CA . ALA A 1 200 ? 30.520 19.586 -4.387 1.00 90.68 391 ALA A CA 1
ATOM 1575 C C . ALA A 1 200 ? 29.942 20.884 -4.915 1.00 89.88 391 ALA A C 1
ATOM 1576 O O . ALA A 1 200 ? 29.795 21.061 -6.126 1.00 91.19 391 ALA A O 1
ATOM 1577 N N . SER A 1 201 ? 29.618 21.796 -4.002 1.00 88.10 392 SER A N 1
ATOM 1578 C CA . SER A 1 201 ? 29.055 23.092 -4.368 1.00 84.85 392 SER A CA 1
ATOM 1579 C C . SER A 1 201 ? 30.028 23.847 -5.258 1.00 81.55 392 SER A C 1
ATOM 1580 O O . SER A 1 201 ? 29.636 24.431 -6.269 1.00 82.44 392 SER A O 1
ATOM 1582 N N . GLU A 1 202 ? 31.300 23.827 -4.873 1.00 77.78 393 GLU A N 1
ATOM 1583 C CA . GLU A 1 202 ? 32.336 24.505 -5.637 1.00 73.80 393 GLU A CA 1
ATOM 1584 C C . GLU A 1 202 ? 31.922 25.948 -5.912 1.00 69.17 393 GLU A C 1
ATOM 1585 O O . GLU A 1 202 ? 31.880 26.388 -7.060 1.00 69.90 393 GLU A O 1
ATOM 1587 N N . TYR A 1 203 ? 31.599 26.675 -4.849 1.00 63.21 394 TYR A N 1
ATOM 1588 C CA . TYR A 1 203 ? 31.200 28.068 -4.970 1.00 54.08 394 TYR A CA 1
ATOM 1589 C C . TYR A 1 203 ? 32.370 28.973 -4.609 1.00 50.30 394 TYR A C 1
ATOM 1590 O O . TYR A 1 203 ? 33.161 28.656 -3.724 1.00 51.68 394 TYR A O 1
ATOM 1599 N N . THR A 1 204 ? 32.478 30.095 -5.311 1.00 45.60 395 THR A N 1
ATOM 1600 C CA . THR A 1 204 ? 33.555 31.047 -5.085 1.00 43.72 395 THR A CA 1
ATOM 1601 C C . THR A 1 204 ? 33.035 32.473 -4.957 1.00 41.76 395 THR A C 1
ATOM 1602 O O . THR A 1 204 ? 32.047 32.845 -5.588 1.00 40.86 395 THR A O 1
ATOM 1606 N N . VAL A 1 205 ? 33.705 33.267 -4.130 1.00 36.78 396 VAL A N 1
ATOM 1607 C CA . VAL A 1 205 ? 33.324 34.657 -3.945 1.00 31.11 396 VAL A CA 1
ATOM 1608 C C . VAL A 1 205 ? 34.264 35.533 -4.763 1.00 32.19 396 VAL A C 1
ATOM 1609 O O . VAL A 1 205 ? 35.478 35.469 -4.600 1.00 36.88 396 VAL A O 1
ATOM 1613 N N . ASP A 1 206 ? 33.698 36.339 -5.649 1.00 31.40 397 ASP A N 1
ATOM 1614 C CA . ASP A 1 206 ? 34.477 37.237 -6.494 1.00 34.53 397 ASP A CA 1
ATOM 1615 C C . ASP A 1 206 ? 34.144 38.674 -6.100 1.00 32.83 397 ASP A C 1
ATOM 1616 O O . ASP A 1 206 ? 32.987 39.084 -6.149 1.00 29.50 397 ASP A O 1
ATOM 1621 N N . ALA A 1 207 ? 35.158 39.443 -5.722 1.00 33.49 398 ALA A N 1
ATOM 1622 C CA . ALA A 1 207 ? 34.938 40.820 -5.297 1.00 26.83 398 ALA A CA 1
ATOM 1623 C C . ALA A 1 207 ? 35.384 41.855 -6.321 1.00 27.29 398 ALA A C 1
ATOM 1624 O O . ALA A 1 207 ? 35.548 43.028 -5.990 1.00 28.89 398 ALA A O 1
ATOM 1626 N N . GLN A 1 208 ? 35.564 41.419 -7.563 1.00 28.74 399 GLN A N 1
ATOM 1627 C CA . GLN A 1 208 ? 36.006 42.291 -8.652 1.00 30.12 399 GLN A CA 1
ATOM 1628 C C . GLN A 1 208 ? 35.087 43.470 -8.948 1.00 28.61 399 GLN A C 1
ATOM 1629 O O . GLN A 1 208 ? 35.571 44.578 -9.192 1.00 27.02 399 GLN A O 1
ATOM 1635 N N . ASN A 1 209 ? 33.775 43.246 -8.928 1.00 25.79 400 ASN A N 1
ATOM 1636 C CA . ASN A 1 209 ? 32.831 44.322 -9.245 1.00 27.11 400 ASN A CA 1
ATOM 1637 C C . ASN A 1 209 ? 31.939 44.724 -8.085 1.00 22.38 400 ASN A C 1
ATOM 1638 O O . ASN A 1 209 ? 31.306 45.774 -8.114 1.00 27.57 400 ASN A O 1
ATOM 1643 N N . TYR A 1 210 ? 31.874 43.872 -7.074 1.00 18.94 401 TYR A N 1
ATOM 1644 C CA . TYR A 1 210 ? 31.071 44.143 -5.902 1.00 18.15 401 TYR A CA 1
ATOM 1645 C C . TYR A 1 210 ? 31.910 43.629 -4.750 1.00 20.17 401 TYR A C 1
ATOM 1646 O O . TYR A 1 210 ? 32.584 42.614 -4.887 1.00 26.34 401 TYR A O 1
ATOM 1655 N N . GLY A 1 211 ? 31.873 44.312 -3.614 1.00 22.33 402 GLY A N 1
ATOM 1656 C CA . GLY A 1 211 ? 32.662 43.852 -2.492 1.00 25.44 402 GLY A CA 1
ATOM 1657 C C . GLY A 1 211 ? 32.619 44.798 -1.318 1.00 26.29 402 GLY A C 1
ATOM 1658 O O . GLY A 1 211 ? 31.872 45.769 -1.332 1.00 25.51 402 GLY A O 1
ATOM 1659 N N . ASP A 1 212 ? 33.418 44.498 -0.298 1.00 26.13 403 ASP A N 1
ATOM 1660 C CA . ASP A 1 212 ? 33.498 45.327 0.892 1.00 24.16 403 ASP A CA 1
ATOM 1661 C C . ASP A 1 212 ? 34.915 45.882 0.954 1.00 23.90 403 ASP A C 1
ATOM 1662 O O . ASP A 1 212 ? 35.737 45.597 0.079 1.00 24.29 403 ASP A O 1
ATOM 1667 N N . VAL A 1 213 ? 35.201 46.667 1.987 1.00 18.91 404 VAL A N 1
ATOM 1668 C CA . VAL A 1 213 ? 36.514 47.266 2.137 1.00 23.69 404 VAL A CA 1
ATOM 1669 C C . VAL A 1 213 ? 37.581 46.185 2.069 1.00 21.24 404 VAL A C 1
ATOM 1670 O O . VAL A 1 213 ? 38.664 46.409 1.533 1.00 26.59 404 VAL A O 1
ATOM 1674 N N . SER A 1 214 ? 37.264 45.015 2.615 1.00 20.75 405 SER A N 1
ATOM 1675 C CA . SER A 1 214 ? 38.192 43.902 2.622 1.00 21.87 405 SER A CA 1
ATOM 1676 C C . SER A 1 214 ? 38.739 43.540 1.240 1.00 25.20 405 SER A C 1
ATOM 1677 O O . SER A 1 214 ? 39.782 42.890 1.152 1.00 27.96 405 SER A O 1
ATOM 1680 N N . ARG A 1 215 ? 38.068 43.948 0.159 1.00 19.79 406 ARG A N 1
ATOM 1681 C CA . ARG A 1 215 ? 38.597 43.622 -1.165 1.00 18.70 406 ARG A CA 1
ATOM 1682 C C . ARG A 1 215 ? 39.947 44.316 -1.346 1.00 25.98 406 ARG A C 1
ATOM 1683 O O . ARG A 1 215 ? 40.694 44.032 -2.286 1.00 24.86 406 ARG A O 1
ATOM 1691 N N . PHE A 1 216 ? 40.266 45.230 -0.436 1.00 24.88 407 PHE A N 1
ATOM 1692 C CA . PHE A 1 216 ? 41.525 45.949 -0.529 1.00 28.62 407 PHE A CA 1
ATOM 1693 C C . PHE A 1 216 ? 42.651 45.365 0.325 1.00 23.54 407 PHE A C 1
ATOM 1694 O O . PHE A 1 216 ? 43.798 45.779 0.191 1.00 26.31 407 PHE A O 1
ATOM 1702 N N . PHE A 1 217 ? 42.320 44.405 1.192 1.00 22.09 408 PHE A N 1
ATOM 1703 C CA . PHE A 1 217 ? 43.318 43.778 2.056 1.00 23.48 408 PHE A CA 1
ATOM 1704 C C . PHE A 1 217 ? 44.411 43.069 1.258 1.00 27.01 408 PHE A C 1
ATOM 1705 O O . PHE A 1 217 ? 44.142 42.454 0.227 1.00 33.46 408 PHE A O 1
ATOM 1713 N N . ASN A 1 218 ? 45.646 43.152 1.734 1.00 31.29 409 ASN A N 1
ATOM 1714 C CA . ASN A 1 218 ? 46.747 42.492 1.045 1.00 36.13 409 ASN A CA 1
ATOM 1715 C C . ASN A 1 218 ? 47.108 41.185 1.733 1.00 33.01 409 ASN A C 1
ATOM 1716 O O . ASN A 1 218 ? 46.775 40.962 2.901 1.00 25.91 409 ASN A O 1
ATOM 1721 N N . HIS A 1 219 ? 47.783 40.323 0.982 1.00 36.97 410 HIS A N 1
ATOM 1722 C CA . HIS A 1 219 ? 48.224 39.029 1.472 1.00 44.28 410 HIS A CA 1
ATOM 1723 C C . HIS A 1 219 ? 49.579 39.236 2.130 1.00 41.08 410 HIS A C 1
ATOM 1724 O O . HIS A 1 219 ? 50.253 40.220 1.854 1.00 49.32 410 HIS A O 1
ATOM 1731 N N . SER A 1 220 ? 49.970 38.324 3.008 1.00 44.96 411 SER A N 1
ATOM 1732 C CA . SER A 1 220 ? 51.259 38.416 3.681 1.00 48.34 411 SER A CA 1
ATOM 1733 C C . SER A 1 220 ? 51.595 37.103 4.368 1.00 52.89 411 SER A C 1
ATOM 1734 O O . SER A 1 220 ? 50.722 36.262 4.562 1.00 51.08 411 SER A O 1
ATOM 1737 N N . CYS A 1 221 ? 52.859 36.932 4.748 1.00 58.84 412 CYS A N 1
ATOM 1738 C CA . CYS A 1 221 ? 53.285 35.705 5.413 1.00 62.67 412 CYS A CA 1
ATOM 1739 C C . CYS A 1 221 ? 53.018 35.763 6.912 1.00 61.45 412 CYS A C 1
ATOM 1740 O O . CYS A 1 221 ? 52.703 34.747 7.530 1.00 63.68 412 CYS A O 1
ATOM 1743 N N . SER A 1 222 ? 53.150 36.949 7.498 1.00 58.19 413 SER A N 1
ATOM 1744 C CA . SER A 1 222 ? 52.920 37.117 8.928 1.00 56.56 413 SER A CA 1
ATOM 1745 C C . SER A 1 222 ? 51.718 38.029 9.122 1.00 51.95 413 SER A C 1
ATOM 1746 O O . SER A 1 222 ? 51.831 39.124 9.671 1.00 49.53 413 SER A O 1
ATOM 1749 N N . PRO A 1 223 ? 50.539 37.566 8.689 1.00 46.52 414 PRO A N 1
ATOM 1750 C CA . PRO A 1 223 ? 49.272 38.293 8.776 1.00 39.05 414 PRO A CA 1
ATOM 1751 C C . PRO A 1 223 ? 48.849 38.577 10.197 1.00 33.87 414 PRO A C 1
ATOM 1752 O O . PRO A 1 223 ? 49.339 37.952 11.134 1.00 39.43 414 PRO A O 1
ATOM 1756 N N . ASN A 1 224 ? 47.929 39.521 10.352 1.00 27.50 415 ASN A N 1
ATOM 1757 C CA . ASN A 1 224 ? 47.403 39.857 11.666 1.00 26.37 415 ASN A CA 1
ATOM 1758 C C . ASN A 1 224 ? 45.895 39.608 11.714 1.00 21.79 415 ASN A C 1
ATOM 1759 O O . ASN A 1 224 ? 45.254 39.858 12.721 1.00 22.93 415 ASN A O 1
ATOM 1764 N N . ILE A 1 225 ? 45.330 39.112 10.621 1.00 22.26 416 ILE A N 1
ATOM 1765 C CA . ILE A 1 225 ? 43.901 38.807 10.597 1.00 24.02 416 ILE A CA 1
ATOM 1766 C C . ILE A 1 225 ? 43.715 37.453 9.919 1.00 23.18 416 ILE A C 1
ATOM 1767 O O . ILE A 1 225 ? 44.532 37.055 9.096 1.00 23.82 416 ILE A O 1
ATOM 1772 N N . ALA A 1 226 ? 42.649 36.741 10.259 1.00 24.95 417 ALA A N 1
ATOM 1773 C CA . ALA A 1 226 ? 42.411 35.439 9.644 1.00 25.40 417 ALA A CA 1
ATOM 1774 C C . ALA A 1 226 ? 40.933 35.181 9.388 1.00 27.00 417 ALA A C 1
ATOM 1775 O O . ALA A 1 226 ? 40.073 35.725 10.092 1.00 23.29 417 ALA A O 1
ATOM 1777 N N . ILE A 1 227 ? 40.654 34.341 8.386 1.00 32.43 418 ILE A N 1
ATOM 1778 C CA . ILE A 1 227 ? 39.289 33.977 8.003 1.00 34.57 418 ILE A CA 1
ATOM 1779 C C . ILE A 1 227 ? 38.663 32.956 8.935 1.00 37.04 418 ILE A C 1
ATOM 1780 O O . ILE A 1 227 ? 39.239 31.909 9.202 1.00 41.49 418 ILE A O 1
ATOM 1785 N N . TYR A 1 228 ? 37.467 33.273 9.410 1.00 41.00 419 TYR A N 1
ATOM 1786 C CA . TYR A 1 228 ? 36.705 32.404 10.297 1.00 43.63 419 TYR A CA 1
ATOM 1787 C C . TYR A 1 228 ? 35.381 32.113 9.596 1.00 46.51 419 TYR A C 1
ATOM 1788 O O . TYR A 1 228 ? 34.554 33.014 9.434 1.00 44.69 419 TYR A O 1
ATOM 1797 N N . SER A 1 229 ? 35.186 30.867 9.172 1.00 43.63 420 SER A N 1
ATOM 1798 C CA . SER A 1 229 ? 33.955 30.484 8.491 1.00 36.98 420 SER A CA 1
ATOM 1799 C C . SER A 1 229 ? 32.769 30.507 9.432 1.00 37.36 420 SER A C 1
ATOM 1800 O O . SER A 1 229 ? 32.544 29.553 10.173 1.00 42.07 420 SER 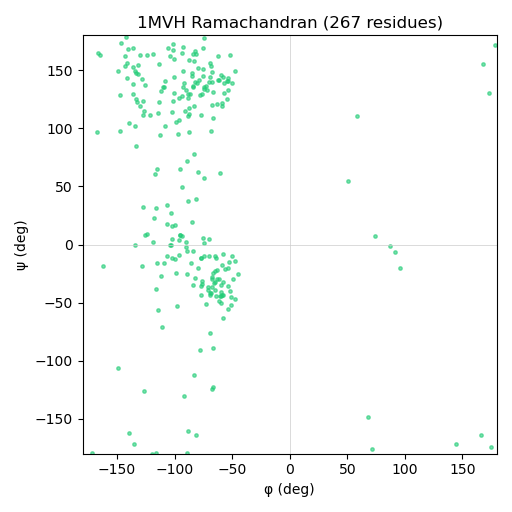A O 1
ATOM 1803 N N . ALA A 1 230 ? 32.008 31.595 9.400 1.00 32.50 421 ALA A N 1
ATOM 1804 C CA . ALA A 1 230 ? 30.829 31.730 10.253 1.00 41.71 421 ALA A CA 1
ATOM 1805 C C . ALA A 1 230 ? 29.601 31.211 9.507 1.00 39.91 421 ALA A C 1
ATOM 1806 O O . ALA A 1 230 ? 29.436 31.464 8.316 1.00 41.75 421 ALA A O 1
ATOM 1808 N N . VAL A 1 231 ? 28.739 30.485 10.205 1.00 41.54 422 VAL A N 1
ATOM 1809 C CA . VAL A 1 231 ? 27.551 29.958 9.567 1.00 43.19 422 VAL A CA 1
ATOM 1810 C C . VAL A 1 231 ? 26.313 30.200 10.411 1.00 45.94 422 VAL A C 1
ATOM 1811 O O . VAL A 1 231 ? 26.373 30.211 11.638 1.00 50.55 422 VAL A O 1
ATOM 1815 N N . ARG A 1 232 ? 25.191 30.403 9.734 1.00 50.42 423 ARG A N 1
ATOM 1816 C CA . ARG A 1 232 ? 23.914 30.634 10.391 1.00 56.79 423 ARG A CA 1
ATOM 1817 C C . ARG A 1 232 ? 22.980 29.480 10.032 1.00 58.07 423 ARG A C 1
ATOM 1818 O O . ARG A 1 232 ? 22.208 29.005 10.864 1.00 60.95 423 ARG A O 1
ATOM 1826 N N . ASN A 1 233 ? 23.067 29.035 8.783 1.00 59.68 424 ASN A N 1
ATOM 1827 C CA . ASN A 1 233 ? 22.264 27.920 8.295 1.00 59.65 424 ASN A CA 1
ATOM 1828 C C . ASN A 1 233 ? 23.084 26.657 8.582 1.00 57.03 424 ASN A C 1
ATOM 1829 O O . ASN A 1 233 ? 23.628 26.030 7.669 1.00 56.15 424 ASN A O 1
ATOM 1834 N N . HIS A 1 234 ? 23.172 26.296 9.859 1.00 55.18 425 HIS A N 1
ATOM 1835 C CA . HIS A 1 234 ? 23.948 25.134 10.295 1.00 55.53 425 HIS A CA 1
ATOM 1836 C C . HIS A 1 234 ? 23.734 23.903 9.434 1.00 55.32 425 HIS A C 1
ATOM 1837 O O . HIS A 1 234 ? 24.605 23.039 9.352 1.00 57.28 425 HIS A O 1
ATOM 1844 N N . GLY A 1 235 ? 22.580 23.832 8.781 1.00 54.71 426 GLY A N 1
ATOM 1845 C CA . GLY A 1 235 ? 22.283 22.685 7.949 1.00 55.05 426 GLY A CA 1
ATOM 1846 C C . GLY A 1 235 ? 22.848 22.674 6.540 1.00 54.29 426 GLY A C 1
ATOM 1847 O O . GLY A 1 235 ? 23.102 21.600 5.995 1.00 51.73 426 GLY A O 1
ATOM 1848 N N . PHE A 1 236 ? 23.053 23.843 5.942 1.00 53.33 427 PHE A N 1
ATOM 1849 C CA . PHE A 1 236 ? 23.555 23.889 4.570 1.00 56.55 427 PHE A CA 1
ATOM 1850 C C . PHE A 1 236 ? 24.699 24.877 4.361 1.00 55.49 427 PHE A C 1
ATOM 1851 O O . PHE A 1 236 ? 24.491 26.011 3.935 1.00 57.29 427 PHE A O 1
ATOM 1859 N N . ARG A 1 237 ? 25.910 24.413 4.644 1.00 56.87 428 ARG A N 1
ATOM 1860 C CA . ARG A 1 237 ? 27.123 25.211 4.534 1.00 53.00 428 ARG A CA 1
ATOM 1861 C C . ARG A 1 237 ? 27.672 25.314 3.115 1.00 51.09 428 ARG A C 1
ATOM 1862 O O . ARG A 1 237 ? 28.886 25.279 2.912 1.00 44.75 428 ARG A O 1
ATOM 1870 N N . THR A 1 238 ? 26.788 25.440 2.133 1.00 48.25 429 THR A N 1
ATOM 1871 C CA . THR A 1 238 ? 27.235 25.558 0.751 1.00 48.39 429 THR A CA 1
ATOM 1872 C C . THR A 1 238 ? 27.687 27.008 0.525 1.00 47.74 429 THR A C 1
ATOM 1873 O O . THR A 1 238 ? 28.435 27.318 -0.399 1.00 47.82 429 THR A O 1
ATOM 1877 N N . ILE A 1 239 ? 27.215 27.886 1.397 1.00 44.92 430 ILE A N 1
ATOM 1878 C CA . ILE A 1 239 ? 27.557 29.295 1.363 1.00 40.37 430 ILE A CA 1
ATOM 1879 C C . ILE A 1 239 ? 27.562 29.734 2.820 1.00 38.77 430 ILE A C 1
ATOM 1880 O O . ILE A 1 239 ? 26.609 29.483 3.551 1.00 39.67 430 ILE A O 1
ATOM 1885 N N . TYR A 1 240 ? 28.643 30.376 3.239 1.00 34.83 431 TYR A N 1
ATOM 1886 C CA . TYR A 1 240 ? 28.776 30.834 4.613 1.00 33.28 431 TYR A CA 1
ATOM 1887 C C . TYR A 1 240 ? 29.578 32.137 4.593 1.00 33.26 431 TYR A C 1
ATOM 1888 O O . TYR A 1 240 ? 30.089 32.526 3.547 1.00 32.73 431 TYR A O 1
ATOM 1897 N N . ASP A 1 241 ? 29.695 32.805 5.737 1.00 32.87 432 ASP A N 1
ATOM 1898 C CA . ASP A 1 241 ? 30.411 34.077 5.796 1.00 35.19 432 ASP A CA 1
ATOM 1899 C C . ASP A 1 241 ? 31.911 33.982 6.054 1.00 36.80 432 ASP A C 1
ATOM 1900 O O . ASP A 1 241 ? 32.352 33.324 6.995 1.00 37.38 432 ASP A O 1
ATOM 1905 N N . LEU A 1 242 ? 32.684 34.661 5.211 1.00 36.70 433 LEU A N 1
ATOM 1906 C CA . LEU A 1 242 ? 34.137 34.704 5.338 1.00 32.74 433 LEU A CA 1
ATOM 1907 C C . LEU A 1 242 ? 34.433 35.860 6.285 1.00 28.45 433 LEU A C 1
ATOM 1908 O O . LEU A 1 242 ? 34.485 37.015 5.865 1.00 31.45 433 LEU A O 1
ATOM 1913 N N . ALA A 1 243 ? 34.623 35.544 7.563 1.00 26.88 434 ALA A N 1
ATOM 1914 C CA . ALA A 1 243 ? 34.863 36.563 8.574 1.00 25.25 434 ALA A CA 1
ATOM 1915 C C . ALA A 1 243 ? 36.319 36.740 8.985 1.00 29.69 434 ALA A C 1
ATOM 1916 O O . ALA A 1 243 ? 37.017 35.771 9.294 1.00 23.54 434 ALA A O 1
ATOM 1918 N N . PHE A 1 244 ? 36.757 37.997 8.981 1.00 27.97 435 PHE A N 1
ATOM 1919 C CA . PHE A 1 244 ? 38.114 38.373 9.360 1.00 26.90 435 PHE A CA 1
ATOM 1920 C C . PHE A 1 244 ? 38.117 38.794 10.816 1.00 25.11 435 PHE A C 1
ATOM 1921 O O . PHE A 1 244 ? 37.326 39.652 11.212 1.00 31.87 435 PHE A O 1
ATOM 1929 N N . PHE A 1 245 ? 38.992 38.176 11.607 1.00 23.33 436 PHE A N 1
ATOM 1930 C CA . PHE A 1 245 ? 39.149 38.501 13.027 1.00 17.97 436 PHE A CA 1
ATOM 1931 C C . PHE A 1 245 ? 40.641 38.750 13.222 1.00 24.45 436 PHE A C 1
ATOM 1932 O O . PHE A 1 245 ? 41.470 38.087 12.598 1.00 26.83 436 PHE A O 1
ATOM 1940 N N . ALA A 1 246 ? 40.989 39.723 14.056 1.00 22.17 437 ALA A N 1
ATOM 1941 C CA . ALA A 1 246 ? 42.397 40.003 14.310 1.00 24.48 437 ALA A CA 1
ATOM 1942 C C . ALA A 1 246 ? 42.967 38.792 15.036 1.00 24.41 437 ALA A C 1
ATOM 1943 O O . ALA A 1 246 ? 42.362 38.328 16.001 1.00 25.25 437 ALA A O 1
ATOM 1945 N N . ILE A 1 247 ? 44.106 38.275 14.584 1.00 27.34 438 ILE A N 1
ATOM 1946 C CA . ILE A 1 247 ? 44.716 37.125 15.257 1.00 37.85 438 ILE A CA 1
ATOM 1947 C C . ILE A 1 247 ? 45.660 37.604 16.362 1.00 40.87 438 ILE A C 1
ATOM 1948 O O . ILE A 1 247 ? 45.920 36.886 17.327 1.00 44.05 438 ILE A O 1
ATOM 1953 N N . LYS A 1 248 ? 46.170 38.822 16.214 1.00 40.88 439 LYS A N 1
ATOM 1954 C CA . LYS A 1 248 ? 47.031 39.415 17.230 1.00 40.94 439 LYS A CA 1
ATOM 1955 C C . LYS A 1 248 ? 46.696 40.892 17.373 1.00 39.61 439 LYS A C 1
ATOM 1956 O O . LYS A 1 248 ? 45.953 41.445 16.562 1.00 36.52 439 LYS A O 1
ATOM 1962 N N . ASP A 1 249 ? 47.217 41.517 18.425 1.00 38.32 440 ASP A N 1
ATOM 1963 C CA . ASP A 1 249 ? 46.975 42.935 18.665 1.00 35.17 440 ASP A CA 1
ATOM 1964 C C . ASP A 1 249 ? 47.352 43.737 17.431 1.00 30.99 440 ASP A C 1
ATOM 1965 O O . ASP A 1 249 ? 48.408 43.533 16.839 1.00 31.82 440 ASP A O 1
ATOM 1970 N N . ILE A 1 250 ? 46.473 44.640 17.031 1.00 27.40 441 ILE A N 1
ATOM 1971 C CA . ILE A 1 250 ? 46.746 45.474 15.873 1.00 27.67 441 ILE A CA 1
ATOM 1972 C C . ILE A 1 250 ? 46.885 46.935 16.307 1.00 25.81 441 ILE A C 1
ATOM 1973 O O . ILE A 1 250 ? 45.924 47.543 16.780 1.00 25.88 441 ILE A O 1
ATOM 1978 N N . GLN A 1 251 ? 48.094 47.472 16.166 1.00 25.70 442 GLN A N 1
ATOM 1979 C CA . GLN A 1 251 ? 48.379 48.856 16.527 1.00 29.24 442 GLN A CA 1
ATOM 1980 C C . GLN A 1 251 ? 47.676 49.797 15.577 1.00 30.23 442 GLN A C 1
ATOM 1981 O O . GLN A 1 251 ? 47.421 49.454 14.426 1.00 31.61 442 GLN A O 1
ATOM 1987 N N . PRO A 1 252 ? 47.371 51.013 16.041 1.00 31.42 443 PRO A N 1
ATOM 1988 C CA . PRO A 1 252 ? 46.700 51.970 15.165 1.00 29.83 443 PRO A CA 1
ATOM 1989 C C . PRO A 1 252 ? 47.633 52.259 13.992 1.00 32.12 443 PRO A C 1
ATOM 1990 O O . PRO A 1 252 ? 48.847 52.353 14.170 1.00 31.82 443 PRO A O 1
ATOM 1994 N N . LEU A 1 253 ? 47.062 52.390 12.800 1.00 29.75 444 LEU A N 1
ATOM 1995 C CA . LEU A 1 253 ? 47.827 52.665 11.585 1.00 32.28 444 LEU A CA 1
ATOM 1996 C C . LEU A 1 253 ? 48.618 51.465 11.065 1.00 28.20 444 LEU A C 1
ATOM 1997 O O . LEU A 1 253 ? 49.418 51.595 10.145 1.00 30.44 444 LEU A O 1
ATOM 2002 N N . GLU A 1 254 ? 48.404 50.301 11.658 1.00 29.17 445 GLU A N 1
ATOM 2003 C CA . GLU A 1 254 ? 49.095 49.089 11.216 1.00 29.73 445 GLU A CA 1
ATOM 2004 C C . GLU A 1 254 ? 48.313 48.505 10.037 1.00 28.32 445 GLU A C 1
ATOM 2005 O O . GLU A 1 254 ? 47.079 48.465 10.074 1.00 23.53 445 GLU A O 1
ATOM 2011 N N . GLU A 1 255 ? 49.020 48.070 8.993 1.00 28.10 446 GLU A N 1
ATOM 2012 C CA . GLU A 1 255 ? 48.363 47.481 7.823 1.00 28.32 446 GLU A CA 1
ATOM 2013 C C . GLU A 1 255 ? 47.759 46.114 8.129 1.00 28.05 446 GLU A C 1
ATOM 2014 O O . GLU A 1 255 ? 48.348 45.309 8.842 1.00 30.46 446 GLU A O 1
ATOM 2020 N N . LEU A 1 256 ? 46.576 45.857 7.588 1.00 32.61 447 LEU A N 1
ATOM 2021 C CA . LEU A 1 256 ? 45.902 44.581 7.806 1.00 31.65 447 LEU A CA 1
ATOM 2022 C C . LEU A 1 256 ? 46.236 43.611 6.679 1.00 30.37 447 LEU A C 1
ATOM 2023 O O . LEU A 1 256 ? 46.102 43.938 5.500 1.00 29.71 447 LEU A O 1
ATOM 2028 N N . THR A 1 257 ? 46.686 42.418 7.033 1.00 26.72 448 THR A N 1
ATOM 2029 C CA . THR A 1 257 ? 47.013 41.436 6.012 1.00 30.34 448 THR A CA 1
ATOM 2030 C C . THR A 1 257 ? 46.588 40.047 6.450 1.00 28.24 448 THR A C 1
ATOM 2031 O O . THR A 1 257 ? 46.478 39.766 7.643 1.00 27.98 448 THR A O 1
ATOM 2035 N N . PHE A 1 258 ? 46.366 39.176 5.475 1.00 30.21 449 PHE A N 1
ATOM 2036 C CA . PHE A 1 258 ? 45.920 37.818 5.752 1.00 34.29 449 PHE A CA 1
ATOM 2037 C C . PHE A 1 258 ? 46.589 36.846 4.796 1.00 34.97 449 PHE A C 1
ATOM 2038 O O . PHE A 1 258 ? 47.330 37.246 3.905 1.00 36.35 449 PHE A O 1
ATOM 2046 N N . ASP A 1 259 ? 46.288 35.565 4.977 1.00 43.51 450 ASP A N 1
ATOM 2047 C CA . ASP A 1 259 ? 46.787 34.512 4.103 1.00 56.17 450 ASP A CA 1
ATOM 2048 C C . ASP A 1 259 ? 45.977 33.263 4.431 1.00 59.85 450 ASP A C 1
ATOM 2049 O O . ASP A 1 259 ? 46.256 32.551 5.396 1.00 61.41 450 ASP A O 1
ATOM 2054 N N . TYR A 1 260 ? 44.949 33.018 3.630 1.00 67.76 451 TYR A N 1
ATOM 2055 C CA . TYR A 1 260 ? 44.072 31.875 3.838 1.00 75.45 451 TYR A CA 1
ATOM 2056 C C . TYR A 1 260 ? 44.819 30.543 3.838 1.00 80.31 451 TYR A C 1
ATOM 2057 O O . TYR A 1 260 ? 45.612 30.255 2.937 1.00 80.73 451 TYR A O 1
ATOM 2066 N N . ALA A 1 261 ? 44.553 29.741 4.866 1.00 85.02 452 ALA A N 1
ATOM 2067 C CA . ALA A 1 261 ? 45.165 28.425 5.023 1.00 89.97 452 ALA A CA 1
ATOM 2068 C C . ALA A 1 261 ? 44.085 27.413 5.410 1.00 93.23 452 ALA A C 1
ATOM 2069 O O . ALA A 1 261 ? 44.364 26.225 5.588 1.00 93.39 452 ALA A O 1
ATOM 2071 N N . GLY A 1 262 ? 42.851 27.902 5.535 1.00 95.06 453 GLY A N 1
ATOM 2072 C CA . GLY A 1 262 ? 41.730 27.049 5.894 1.00 96.42 453 GLY A CA 1
ATOM 2073 C C . GLY A 1 262 ? 41.806 26.529 7.316 1.00 97.58 453 GLY A C 1
ATOM 2074 O O . GLY A 1 262 ? 42.319 27.203 8.207 1.00 97.60 453 GLY A O 1
ATOM 2075 N N . ALA A 1 263 ? 41.278 25.329 7.534 1.00 98.65 454 ALA A N 1
ATOM 2076 C CA . ALA A 1 263 ? 41.312 24.715 8.855 1.00 98.19 454 ALA A CA 1
ATOM 2077 C C . ALA A 1 263 ? 42.659 24.013 8.988 1.00 99.41 454 ALA A C 1
ATOM 2078 O O . ALA A 1 263 ? 42.837 23.133 9.832 1.00 99.90 454 ALA A O 1
ATOM 2080 N N . LYS A 1 264 ? 43.602 24.419 8.140 1.00 99.90 455 LYS A N 1
ATOM 2081 C CA . LYS A 1 264 ? 44.947 23.849 8.116 1.00 99.90 455 LYS A CA 1
ATOM 2082 C C . LYS A 1 264 ? 45.986 24.810 8.697 1.00 99.90 455 LYS A C 1
ATOM 2083 O O . LYS A 1 264 ? 47.135 24.846 8.252 1.00 99.45 455 LYS A O 1
ATOM 2089 N N . ASP A 1 265 ? 45.564 25.587 9.692 1.00 99.90 456 ASP A N 1
ATOM 2090 C CA . ASP A 1 265 ? 46.432 26.547 10.369 1.00 99.78 456 ASP A CA 1
ATOM 2091 C C . ASP A 1 265 ? 45.773 26.912 11.693 1.00 99.90 456 ASP A C 1
ATOM 2092 O O . ASP A 1 265 ? 46.419 27.425 12.610 1.00 99.90 456 ASP A O 1
ATOM 2097 N N . PHE A 1 266 ? 44.474 26.637 11.778 1.00 99.90 457 PHE A N 1
ATOM 2098 C CA . PHE A 1 266 ? 43.696 26.914 12.978 1.00 99.90 457 PHE A CA 1
ATOM 2099 C C . PHE A 1 266 ? 43.933 25.860 14.049 1.00 99.90 457 PHE A C 1
ATOM 2100 O O . PHE A 1 266 ? 44.843 25.973 14.872 1.00 99.90 457 PHE A O 1
ATOM 2108 N N . SER A 1 267 ? 43.104 24.823 14.007 1.00 99.90 458 SER A N 1
ATOM 2109 C CA . SER A 1 267 ? 43.158 23.718 14.953 1.00 99.68 458 SER A CA 1
ATOM 2110 C C . SER A 1 267 ? 44.528 23.062 15.183 1.00 99.90 458 SER A C 1
ATOM 2111 O O . SER A 1 267 ? 44.670 22.229 16.084 1.00 99.90 458 SER A O 1
ATOM 2114 N N . PRO A 1 268 ? 45.546 23.402 14.371 1.00 99.09 459 PRO A N 1
ATOM 2115 C CA . PRO A 1 268 ? 46.813 22.732 14.666 1.00 98.24 459 PRO A CA 1
ATOM 2116 C C . PRO A 1 268 ? 47.874 23.655 15.249 1.00 96.77 459 PRO A C 1
ATOM 2117 O O . PRO A 1 268 ? 48.075 24.773 14.769 1.00 96.43 459 PRO A O 1
ATOM 2121 N N . VAL A 1 269 ? 48.550 23.184 16.288 1.00 95.06 460 VAL A N 1
ATOM 2122 C CA . VAL A 1 269 ? 49.633 23.952 16.874 1.00 94.18 460 VAL A CA 1
ATOM 2123 C C . VAL A 1 269 ? 50.787 23.516 15.984 1.00 91.95 460 VAL A C 1
ATOM 2124 O O . VAL A 1 269 ? 51.841 24.149 15.923 1.00 90.71 460 VAL A O 1
ATOM 2128 N N . GLN A 1 270 ? 50.537 22.416 15.280 1.00 90.94 461 GLN A N 1
ATOM 2129 C CA . GLN A 1 270 ? 51.485 21.799 14.365 1.00 91.77 461 GLN A CA 1
ATOM 2130 C C . GLN A 1 270 ? 51.299 22.355 12.958 1.00 92.24 461 GLN A C 1
ATOM 2131 O O . GLN A 1 270 ? 52.254 22.965 12.431 1.00 90.10 461 GLN A O 1
#